Protein 5ZRT (pdb70)

Secondary structure (DSSP, 8-state):
-EEEEEEEEEEEESEEEEEE-STT--EEEEEEETTT-PBPSS-EEE-GGG-EEPSTT--EESEEEE-TTT--EEEEEEEGGG---B-GGGTTS-EEEEEEEEEBEEEEEEE--S-EEEEETTT--EEEEE--TTS-EEEEETTTTEEEEEEEEEEEEEE-/-EEEEEEEEEEEESEEEEEE-STT--EEEEEEETTT--B-SS-EEE-GGG-EEPGGGS-EESEEEE-TTT--EEEEEE-GGG---B-GGGTTS-EEEEEEEEEBEEEEEEE--S-EEEEETTT--EEEEE--TTS-EEEEETTTTEEEEEEEEEEEEEE-

Solvent-accessible surface area: 15592 Å² total; per-residue (Å²): 134,41,85,5,4,0,30,1,52,0,34,18,65,57,1,25,38,2,73,15,56,50,109,92,12,95,3,30,0,13,4,27,4,55,78,59,19,68,18,25,115,154,69,38,77,1,46,34,103,54,72,65,84,20,168,74,87,116,44,39,1,6,38,63,60,127,11,198,123,33,70,131,114,10,6,1,40,5,31,66,107,23,50,101,41,0,29,35,136,22,58,96,83,45,52,33,3,0,41,0,29,15,71,28,5,38,1,15,3,4,32,3,29,50,24,1,6,2,49,2,61,161,22,46,37,89,17,78,128,1,64,0,80,137,75,69,36,88,73,99,1,141,157,44,124,86,60,0,0,0,50,132,10,44,14,15,24,44,44,102,114,38,83,4,4,0,30,1,51,1,21,14,85,58,1,26,38,2,68,19,60,49,111,88,13,87,3,36,0,18,3,27,5,55,91,47,13,49,21,22,104,146,87,38,86,1,43,38,99,46,69,78,84,10,130,79,70,137,24,32,0,11,39,57,59,144,12,163,120,43,55,98,96,2,4,0,32,7,41,69,106,19,48,98,42,0,31,36,139,21,54,100,84,42,54,33,4,0,37,0,35,14,58,18,7,38,1,14,4,4,35,3,42,45,19,2,6,1,48,2,68,148,21,45,19,80,16,77,133,0,56,0,101,146,82,71,34,89,64,130,2,116,146,39,132,79,59,0,0,0,56,131,7,42,12,14,26,44,45,101

Foldseek 3Di:
DFKKFKWKAWAKDQWFQKFFDDQAGWWWFFKAQQPPRDTDPDTDTFGNVCWDQDPDPPGIFRDWDQDPPPRDTWGKHWPVVQAGGQGPVCHGHIDGRTMMDTGRIGGDATAQAWRIWIARNPQRHIDHRFTCRVQKGWDADPSVRGIIMIHNMDIGMDTD/DFKKFKWKAWAKDQWFQKFFDDQAGWWFFWWAFQPPRDIDPGTDTFGNVQWAADVPSPDIFRDWDQDPPPRDIWGKHWDVVAAGTQGPVCHRHIGGRTMMGTGRIGTDATQQAWGIWIARNPQRHIDHRFTCNVQKGWDADPSVRGIIMIHNMDIGMDTD

Structure (mmCIF, N/CA/C/O backbone):
data_5ZRT
#
_entry.id   5ZRT
#
_cell.length_a   59.320
_cell.length_b   65.350
_cell.length_c   95.050
_cell.angle_alpha   90.000
_cell.angle_beta   90.000
_cell.angle_gamma   90.000
#
_symmetry.space_group_name_H-M   'P 21 21 21'
#
loop_
_entity.id
_entity.type
_entity.pdbx_description
1 polymer 'UPF0587 protein C1orf123'
2 non-polymer GLYCEROL
3 non-polymer 'CHLORIDE ION'
4 non-polymer 'ZINC ION'
5 non-polymer BETA-MERCAPTOETHANOL
6 water water
#
loop_
_atom_site.group_PDB
_atom_site.id
_atom_site.type_symbol
_atom_site.label_atom_id
_atom_site.label_alt_id
_atom_site.label_comp_id
_atom_site.label_asym_id
_atom_site.label_entity_id
_atom_site.label_seq_id
_atom_site.pdbx_PDB_ins_code
_atom_site.Cartn_x
_atom_site.Cartn_y
_atom_site.Cartn_z
_atom_site.occupancy
_atom_site.B_iso_or_equiv
_atom_site.auth_seq_id
_atom_site.auth_comp_id
_atom_site.auth_asym_id
_atom_site.auth_atom_id
_atom_site.pdbx_PDB_model_num
ATOM 1 N N . MET A 1 21 ? -11.179 -2.740 31.744 1.00 62.00 1 MET A N 1
ATOM 2 C CA . MET A 1 21 ? -11.531 -3.899 30.879 1.00 66.41 1 MET A CA 1
ATOM 3 C C . MET A 1 21 ? -12.589 -3.455 29.850 1.00 67.81 1 MET A C 1
ATOM 4 O O . MET A 1 21 ? -13.459 -2.672 30.189 1.00 69.00 1 MET A O 1
ATOM 9 N N . GLY A 1 22 ? -12.481 -3.904 28.594 1.00 48.73 2 GLY A N 1
ATOM 10 C CA . GLY A 1 22 ? -13.509 -3.694 27.560 1.00 42.32 2 GLY A CA 1
ATOM 11 C C . GLY A 1 22 ? -13.489 -4.914 26.659 1.00 42.95 2 GLY A C 1
ATOM 12 O O . GLY A 1 22 ? -12.492 -5.587 26.619 1.00 42.07 2 GLY A O 1
ATOM 13 N N . LYS A 1 23 ? -14.584 -5.240 26.002 1.00 40.23 3 LYS A N 1
ATOM 14 C CA . LYS A 1 23 ? -14.608 -6.299 25.015 1.00 40.18 3 LYS A CA 1
ATOM 15 C C . LYS A 1 23 ? -14.641 -5.680 23.636 1.00 36.60 3 LYS A C 1
ATOM 16 O O . LYS A 1 23 ? -15.278 -4.657 23.414 1.00 33.32 3 LYS A O 1
ATOM 22 N N . ILE A 1 24 ? -14.033 -6.374 22.674 1.00 35.39 4 ILE A N 1
ATOM 23 C CA . ILE A 1 24 ? -13.985 -5.869 21.316 1.00 31.21 4 ILE A CA 1
ATOM 24 C C . ILE A 1 24 ? -14.254 -7.036 20.383 1.00 30.46 4 ILE A C 1
ATOM 25 O O . ILE A 1 24 ? -13.710 -8.092 20.579 1.00 30.56 4 ILE A O 1
ATOM 30 N N . ALA A 1 25 ? -15.121 -6.840 19.398 1.00 26.28 5 ALA A N 1
ATOM 31 C CA . ALA A 1 25 ? -15.443 -7.895 18.462 1.00 27.32 5 ALA A CA 1
ATOM 32 C C . ALA A 1 25 ? -14.646 -7.659 17.171 1.00 30.40 5 ALA A C 1
ATOM 33 O O . ALA A 1 25 ? -14.563 -6.522 16.680 1.00 33.17 5 ALA A O 1
ATOM 35 N N . LEU A 1 26 ? -14.090 -8.735 16.616 1.00 27.48 6 LEU A N 1
ATOM 36 C CA . LEU A 1 26 ? -13.444 -8.615 15.334 1.00 23.88 6 LEU A CA 1
ATOM 37 C C . LEU A 1 26 ? -14.405 -9.238 14.291 1.00 26.57 6 LEU A C 1
ATOM 38 O O . LEU A 1 26 ? -14.720 -10.448 14.394 1.00 28.15 6 LEU A O 1
ATOM 43 N N . GLN A 1 27 ? -14.862 -8.418 13.326 1.00 29.01 7 GLN A N 1
ATOM 44 C CA . GLN A 1 27 ? -15.828 -8.924 12.287 1.00 28.53 7 GLN A CA 1
ATOM 45 C C . GLN A 1 27 ? -15.084 -9.157 10.971 1.00 32.06 7 GLN A C 1
ATOM 46 O O . GLN A 1 27 ? -14.258 -8.356 10.551 1.00 30.03 7 GLN A O 1
ATOM 52 N N . LEU A 1 28 ? -15.331 -10.286 10.344 1.00 31.21 8 LEU A N 1
ATOM 53 C CA . LEU A 1 28 ? -14.697 -10.571 9.050 1.00 30.78 8 LEU A CA 1
ATOM 54 C C . LEU A 1 28 ? -15.747 -10.310 7.954 1.00 31.30 8 LEU A C 1
ATOM 55 O O . LEU A 1 28 ? -16.949 -10.425 8.199 1.00 33.87 8 LEU A O 1
ATOM 60 N N . LYS A 1 29 ? -15.283 -10.027 6.740 1.00 30.75 9 LYS A N 1
ATOM 61 C CA . LYS A 1 29 ? -16.156 -10.027 5.565 1.00 33.40 9 LYS A CA 1
ATOM 62 C C . LYS A 1 29 ? -15.356 -10.606 4.423 1.00 32.30 9 LYS A C 1
ATOM 63 O O . LYS A 1 29 ? -14.153 -10.282 4.283 1.00 33.01 9 LYS A O 1
ATOM 69 N N . ALA A 1 30 ? -15.982 -11.487 3.612 1.00 33.62 10 ALA A N 1
ATOM 70 C CA . ALA A 1 30 ? -15.271 -11.994 2.473 1.00 33.14 10 ALA A CA 1
ATOM 71 C C . ALA A 1 30 ? -16.326 -12.422 1.432 1.00 36.67 10 ALA A C 1
ATOM 72 O O . ALA A 1 30 ? -17.510 -12.630 1.772 1.00 36.36 10 ALA A O 1
ATOM 74 N N . THR A 1 31 ? -15.854 -12.550 0.181 1.00 35.86 11 THR A N 1
ATOM 75 C CA . THR A 1 31 ? -16.662 -13.159 -0.847 1.00 41.05 11 THR A CA 1
ATOM 76 C C . THR A 1 31 ? -16.255 -14.611 -0.973 1.00 40.35 11 THR A C 1
ATOM 77 O O . THR A 1 31 ? -15.087 -14.930 -1.185 1.00 41.20 11 THR A O 1
ATOM 81 N N . LEU A 1 32 ? -17.222 -15.499 -0.833 1.00 41.58 12 LEU A N 1
ATOM 82 C CA . LEU A 1 32 ? -16.996 -16.912 -0.805 1.00 40.56 12 LEU A CA 1
ATOM 83 C C . LEU A 1 32 ? -17.489 -17.517 -2.096 1.00 42.39 12 LEU A C 1
ATOM 84 O O . LEU A 1 32 ? -18.521 -17.095 -2.646 1.00 41.29 12 LEU A O 1
ATOM 89 N N . GLU A 1 33 ? -16.769 -18.519 -2.563 1.00 38.88 13 GLU A N 1
ATOM 90 C CA . GLU A 1 33 ? -17.194 -19.211 -3.792 1.00 43.80 13 GLU A CA 1
ATOM 91 C C . GLU A 1 33 ? -17.165 -20.702 -3.483 1.00 41.45 13 GLU A C 1
ATOM 92 O O . GLU A 1 33 ? -16.075 -21.282 -3.270 1.00 39.29 13 GLU A O 1
ATOM 98 N N . ASN A 1 34 ? -18.350 -21.311 -3.370 1.00 42.64 14 ASN A N 1
ATOM 99 C CA . ASN A 1 34 ? -18.499 -22.793 -3.255 1.00 42.66 14 ASN A CA 1
ATOM 100 C C . ASN A 1 34 ? -17.866 -23.311 -1.947 1.00 43.09 14 ASN A C 1
ATOM 101 O O . ASN A 1 34 ? -17.498 -24.503 -1.821 1.00 41.53 14 ASN A O 1
ATOM 106 N N . ILE A 1 35 ? -17.837 -22.419 -0.949 1.00 39.29 15 ILE A N 1
ATOM 107 C CA . ILE A 1 35 ? -17.150 -22.689 0.310 1.00 42.37 15 ILE A CA 1
ATOM 108 C C . ILE A 1 35 ? -18.083 -22.339 1.472 1.00 41.45 15 ILE A C 1
ATOM 109 O O . ILE A 1 35 ? -18.881 -21.387 1.355 1.00 40.15 15 ILE A O 1
ATOM 114 N N . THR A 1 36 ? -17.960 -23.063 2.601 1.00 42.29 16 THR A N 1
ATOM 115 C CA . THR A 1 36 ? -18.676 -22.717 3.829 1.00 41.41 16 THR A CA 1
ATOM 116 C C . THR A 1 36 ? -17.857 -23.092 5.076 1.00 36.57 16 THR A C 1
ATOM 117 O O . THR A 1 36 ? -16.776 -23.653 4.946 1.00 35.98 16 THR A O 1
ATOM 121 N N . ASN A 1 37 ? -18.378 -22.800 6.261 1.00 36.94 17 ASN A N 1
ATOM 122 C CA . ASN A 1 37 ? -17.700 -23.165 7.519 1.00 37.89 17 ASN A CA 1
ATOM 123 C C . ASN A 1 37 ? -16.227 -22.732 7.561 1.00 36.55 17 ASN A C 1
ATOM 124 O O . ASN A 1 37 ? -15.345 -23.495 8.012 1.00 35.53 17 ASN A O 1
ATOM 129 N N . LEU A 1 38 ? -15.937 -21.517 7.106 1.00 34.39 18 LEU A N 1
ATOM 130 C CA . LEU A 1 38 ? -14.605 -20.965 7.161 1.00 32.13 18 LEU A CA 1
ATOM 131 C C . LEU A 1 38 ? -14.288 -20.551 8.642 1.00 32.27 18 LEU A C 1
ATOM 132 O O . LEU A 1 38 ? -14.990 -19.737 9.237 1.00 31.93 18 LEU A O 1
ATOM 137 N N . ARG A 1 39 ? -13.228 -21.108 9.204 1.00 33.13 19 ARG A N 1
ATOM 138 C CA . ARG A 1 39 ? -12.943 -20.910 10.690 1.00 32.33 19 ARG A CA 1
ATOM 139 C C . ARG A 1 39 ? -11.478 -21.065 11.022 1.00 28.75 19 ARG A C 1
ATOM 140 O O . ARG A 1 39 ? -10.706 -21.725 10.312 1.00 30.69 19 ARG A O 1
ATOM 148 N N . PRO A 1 40 ? -11.020 -20.364 12.075 1.00 28.29 20 PRO A N 1
ATOM 149 C CA . PRO A 1 40 ? -9.668 -20.531 12.611 1.00 28.70 20 PRO A CA 1
ATOM 150 C C . PRO A 1 40 ? -9.648 -21.905 13.289 1.00 36.24 20 PRO A C 1
ATOM 151 O O . PRO A 1 40 ? -10.642 -22.318 13.823 1.00 36.44 20 PRO A O 1
ATOM 155 N N . VAL A 1 41 ? -8.597 -22.679 13.164 1.00 34.89 21 VAL A N 1
ATOM 156 C CA . VAL A 1 41 ? -8.671 -23.972 13.806 1.00 36.72 21 VAL A CA 1
ATOM 157 C C . VAL A 1 41 ? -7.517 -24.128 14.772 1.00 31.36 21 VAL A C 1
ATOM 158 O O . VAL A 1 41 ? -6.385 -23.736 14.458 1.00 30.53 21 VAL A O 1
ATOM 162 N N . GLY A 1 42 ? -7.851 -24.659 15.941 1.00 27.86 22 GLY A N 1
ATOM 163 C CA . GLY A 1 42 ? -6.823 -25.109 16.855 1.00 30.00 22 GLY A CA 1
ATOM 164 C C . GLY A 1 42 ? -6.436 -24.081 17.903 1.00 28.70 22 GLY A C 1
ATOM 165 O O . GLY A 1 42 ? -6.501 -22.808 17.667 1.00 29.16 22 GLY A O 1
ATOM 166 N N . GLU A 1 43 ? -5.922 -24.582 19.040 1.00 28.69 23 GLU A N 1
ATOM 167 C CA . GLU A 1 43 ? -5.458 -23.651 20.112 1.00 27.96 23 GLU A CA 1
ATOM 168 C C . GLU A 1 43 ? -4.186 -22.903 19.748 1.00 28.54 23 GLU A C 1
ATOM 169 O O . GLU A 1 43 ? -3.821 -21.944 20.406 1.00 29.06 23 GLU A O 1
ATOM 175 N N . ASP A 1 44 ? -3.471 -23.409 18.723 1.00 26.63 24 ASP A N 1
ATOM 176 C CA . ASP A 1 44 ? -2.249 -22.764 18.274 1.00 28.69 24 ASP A CA 1
ATOM 177 C C . ASP A 1 44 ? -2.575 -21.723 17.176 1.00 25.97 24 ASP A C 1
ATOM 178 O O . ASP A 1 44 ? -1.648 -21.075 16.683 1.00 27.01 24 ASP A O 1
ATOM 183 N N . PHE A 1 45 ? -3.849 -21.556 16.875 1.00 26.84 25 PHE A N 1
ATOM 184 C CA . PHE A 1 45 ? -4.191 -20.522 15.802 1.00 23.60 25 PHE A CA 1
ATOM 185 C C . PHE A 1 45 ? -3.619 -19.142 16.197 1.00 24.47 25 PHE A C 1
ATOM 186 O O . PHE A 1 45 ? -3.808 -18.663 17.337 1.00 24.43 25 PHE A O 1
ATOM 194 N N . ARG A 1 46 ? -2.976 -18.486 15.246 1.00 23.39 26 ARG A N 1
ATOM 195 C CA . ARG A 1 46 ? -2.418 -17.087 15.529 1.00 22.42 26 ARG A CA 1
ATOM 196 C C . ARG A 1 46 ? -3.266 -15.938 14.993 1.00 24.92 26 ARG A C 1
ATOM 197 O O . ARG A 1 46 ? -3.527 -15.824 13.803 1.00 24.24 26 ARG A O 1
ATOM 205 N N . TRP A 1 47 ? -3.738 -15.121 15.933 1.00 23.22 27 TRP A N 1
ATOM 206 C CA . TRP A 1 47 ? -4.473 -13.833 15.612 1.00 23.74 27 TRP A CA 1
ATOM 207 C C . TRP A 1 47 ? -3.374 -12.768 15.488 1.00 23.21 27 TRP A C 1
ATOM 208 O O . TRP A 1 47 ? -2.772 -12.282 16.521 1.00 23.08 27 TRP A O 1
ATOM 219 N N . TYR A 1 48 ? -3.033 -12.389 14.247 1.00 22.31 28 TYR A N 1
ATOM 220 C CA . TYR A 1 48 ? -1.968 -11.366 14.110 1.00 22.82 28 TYR A CA 1
ATOM 221 C C . TYR A 1 48 ? -2.630 -9.985 14.184 1.00 23.92 28 TYR A C 1
ATOM 222 O O . TYR A 1 48 ? -3.572 -9.683 13.389 1.00 23.83 28 TYR A O 1
ATOM 231 N N . LEU A 1 49 ? -2.139 -9.118 15.094 1.00 22.16 29 LEU A N 1
ATOM 232 C CA . LEU A 1 49 ? -2.846 -7.882 15.368 1.00 22.41 29 LEU A CA 1
ATOM 233 C C . LEU A 1 49 ? -1.822 -6.798 15.481 1.00 22.79 29 LEU A C 1
ATOM 234 O O . LEU A 1 49 ? -0.702 -7.057 15.927 1.00 22.95 29 LEU A O 1
ATOM 239 N N . LYS A 1 50 ? -2.273 -5.565 15.216 1.00 22.63 30 LYS A N 1
ATOM 240 C CA . LYS A 1 50 ? -1.490 -4.392 15.665 1.00 23.61 30 LYS A CA 1
ATOM 241 C C . LYS A 1 50 ? -2.230 -3.901 16.938 1.00 26.90 30 LYS A C 1
ATOM 242 O O . LYS A 1 50 ? -3.420 -3.632 16.868 1.00 27.78 30 LYS A O 1
ATOM 248 N N . MET A 1 51 ? -1.546 -3.748 18.070 1.00 25.19 31 MET A N 1
ATOM 249 C CA . MET A 1 51 ? -2.213 -3.422 19.310 1.00 27.67 31 MET A CA 1
ATOM 250 C C . MET A 1 51 ? -1.811 -2.062 19.852 1.00 25.06 31 MET A C 1
ATOM 251 O O . MET A 1 51 ? -0.683 -1.625 19.621 1.00 28.64 31 MET A O 1
ATOM 256 N N . LYS A 1 52 ? -2.757 -1.410 20.523 1.00 25.89 32 LYS A N 1
ATOM 257 C CA . LYS A 1 52 ? -2.598 -0.048 20.978 1.00 27.93 32 LYS A CA 1
ATOM 258 C C . LYS A 1 52 ? -2.529 -0.124 22.508 1.00 33.36 32 LYS A C 1
ATOM 259 O O . LYS A 1 52 ? -3.465 -0.711 23.088 1.00 27.86 32 LYS A O 1
ATOM 265 N N . CYS A 1 53 ? -1.497 0.500 23.120 1.00 29.68 33 CYS A N 1
ATOM 266 C CA . CYS A 1 53 ? -1.460 0.666 24.586 1.00 26.97 33 CYS A CA 1
ATOM 267 C C . CYS A 1 53 ? -2.680 1.585 24.966 1.00 29.49 33 CYS A C 1
ATOM 268 O O . CYS A 1 53 ? -2.794 2.715 24.449 1.00 28.30 33 CYS A O 1
ATOM 271 N N . GLY A 1 54 ? -3.542 1.148 25.903 1.00 27.60 34 GLY A N 1
ATOM 272 C CA . GLY A 1 54 ? -4.725 1.989 26.311 1.00 27.10 34 GLY A CA 1
ATOM 273 C C . GLY A 1 54 ? -4.367 3.220 27.159 1.00 33.79 34 GLY A C 1
ATOM 274 O O . GLY A 1 54 ? -5.100 4.211 27.142 1.00 37.18 34 GLY A O 1
ATOM 275 N N . ASN A 1 55 ? -3.182 3.233 27.733 1.00 29.53 35 ASN A N 1
ATOM 276 C CA . ASN A 1 55 ? -2.682 4.407 28.550 1.00 30.91 35 ASN A CA 1
ATOM 277 C C . ASN A 1 55 ? -2.002 5.470 27.684 1.00 31.98 35 ASN A C 1
ATOM 278 O O . ASN A 1 55 ? -2.423 6.681 27.700 1.00 32.86 35 ASN A O 1
A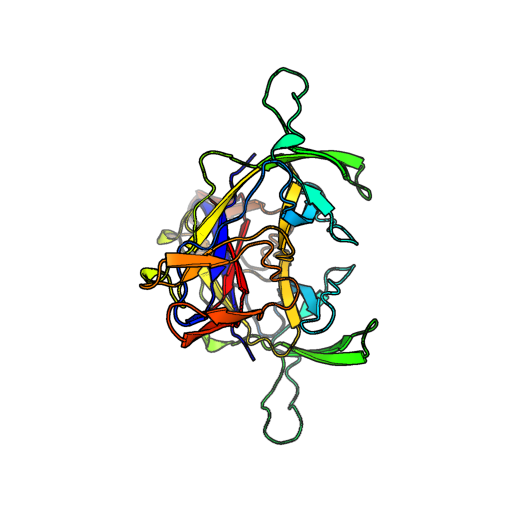TOM 283 N N . CYS A 1 56 ? -0.989 5.061 26.859 1.00 25.86 36 CYS A N 1
ATOM 284 C CA . CYS A 1 56 ? -0.238 6.108 26.058 1.00 26.65 36 CYS A CA 1
ATOM 285 C C . CYS A 1 56 ? -0.570 6.138 24.580 1.00 26.20 36 CYS A C 1
ATOM 286 O O . CYS A 1 56 ? -0.072 7.036 23.827 1.00 29.10 36 CYS A O 1
ATOM 289 N N . GLY A 1 57 ? -1.372 5.187 24.078 1.00 23.79 37 GLY A N 1
ATOM 290 C CA . GLY A 1 57 ? -1.842 5.291 22.660 1.00 22.81 37 GLY A CA 1
ATOM 291 C C . GLY A 1 57 ? -0.804 4.644 21.705 1.00 25.92 37 GLY A C 1
ATOM 292 O O . GLY A 1 57 ? -1.020 4.591 20.509 1.00 26.41 37 GLY A O 1
ATOM 293 N N . GLU A 1 58 ? 0.350 4.209 22.194 1.00 23.65 38 GLU A N 1
ATOM 294 C CA . GLU A 1 58 ? 1.416 3.619 21.320 1.00 25.65 38 GLU A CA 1
ATOM 295 C C . GLU A 1 58 ? 0.799 2.375 20.565 1.00 27.46 38 GLU A C 1
ATOM 296 O O . GLU A 1 58 ? 0.251 1.489 21.171 1.00 27.25 38 GLU A O 1
ATOM 302 N N . ILE A 1 59 ? 0.941 2.391 19.266 1.00 24.66 39 ILE A N 1
ATOM 303 C CA . ILE A 1 59 ? 0.522 1.214 18.428 1.00 26.24 39 ILE A CA 1
ATOM 304 C C . ILE A 1 59 ? 1.781 0.464 18.041 1.00 29.41 39 ILE A C 1
ATOM 305 O O . ILE A 1 59 ? 2.733 1.021 17.524 1.00 30.59 39 ILE A O 1
ATOM 310 N N . SER A 1 60 ? 1.726 -0.834 18.181 1.00 29.95 40 SER A N 1
ATOM 311 C CA A SER A 1 60 ? 2.894 -1.670 17.788 0.50 32.65 40 SER A CA 1
ATOM 312 C CA B SER A 1 60 ? 2.915 -1.625 17.820 0.50 33.05 40 SER A CA 1
ATOM 313 C C . SER A 1 60 ? 3.360 -1.406 16.357 1.00 29.30 40 SER A C 1
ATOM 314 O O . SER A 1 60 ? 2.578 -1.300 15.406 1.00 26.82 40 SER A O 1
ATOM 319 N N . ASP A 1 61 ? 4.654 -1.281 16.267 1.00 31.78 41 ASP A N 1
ATOM 320 C CA . ASP A 1 61 ? 5.334 -1.082 15.043 1.00 34.45 41 ASP A CA 1
ATOM 321 C C . ASP A 1 61 ? 5.323 -2.334 14.153 1.00 34.65 41 ASP A C 1
ATOM 322 O O . ASP A 1 61 ? 5.293 -2.236 12.903 1.00 37.65 41 ASP A O 1
ATOM 327 N N . LYS A 1 62 ? 5.362 -3.496 14.765 1.00 30.16 42 LYS A N 1
ATOM 328 C CA . LYS A 1 62 ? 5.312 -4.775 13.999 1.00 29.43 42 LYS A CA 1
ATOM 329 C C . LYS A 1 62 ? 4.032 -5.554 14.349 1.00 27.66 42 LYS A C 1
ATOM 330 O O . LYS A 1 62 ? 3.440 -5.287 15.385 1.00 25.25 42 LYS A O 1
ATOM 336 N N . TRP A 1 63 ? 3.610 -6.483 13.484 1.00 25.24 43 TRP A N 1
ATOM 337 C CA . TRP A 1 63 ? 2.477 -7.298 13.750 1.00 25.44 43 TRP A CA 1
ATOM 338 C C . TRP A 1 63 ? 2.827 -8.212 14.945 1.00 28.91 43 TRP A C 1
ATOM 339 O O . TRP A 1 63 ? 3.980 -8.641 15.040 1.00 28.95 43 TRP A O 1
ATOM 350 N N . GLN A 1 64 ? 1.925 -8.400 15.889 1.00 23.24 44 GLN A N 1
ATOM 351 C CA . GLN A 1 64 ? 2.218 -9.315 17.012 1.00 27.24 44 GLN A CA 1
ATOM 352 C C . GLN A 1 64 ? 1.131 -10.377 16.901 1.00 28.13 44 GLN A C 1
ATOM 353 O O . GLN A 1 64 ? 0.072 -10.083 16.397 1.00 33.23 44 GLN A O 1
ATOM 359 N N . TYR A 1 65 ? 1.315 -11.596 17.368 1.00 24.76 45 TYR A N 1
ATOM 360 C CA . TYR A 1 65 ? 0.158 -12.484 17.319 1.00 24.17 45 TYR A CA 1
ATOM 361 C C . TYR A 1 65 ? -0.185 -12.916 18.753 1.00 24.56 45 TYR A C 1
ATOM 362 O O . TYR A 1 65 ? 0.731 -12.931 19.624 1.00 24.02 45 TYR A O 1
ATOM 371 N N . ILE A 1 66 ? -1.396 -13.422 18.971 1.00 24.20 46 ILE A N 1
ATOM 372 C CA . ILE A 1 66 ? -1.767 -13.983 20.285 1.00 24.50 46 ILE A CA 1
ATOM 373 C C . ILE A 1 66 ? -2.500 -15.299 20.018 1.00 24.84 46 ILE A C 1
ATOM 374 O O . ILE A 1 66 ? -3.110 -15.469 18.922 1.00 21.34 46 ILE A O 1
ATOM 379 N N . ARG A 1 67 ? -2.399 -16.278 20.943 1.00 22.47 47 ARG A N 1
ATOM 380 C CA . ARG A 1 67 ? -2.973 -17.600 20.670 1.00 21.70 47 ARG A CA 1
ATOM 381 C C . ARG A 1 67 ? -3.534 -18.074 22.026 1.00 23.82 47 ARG A C 1
ATOM 382 O O . ARG A 1 67 ? -3.032 -17.725 23.097 1.00 21.21 47 ARG A O 1
ATOM 390 N N . LEU A 1 68 ? -4.534 -18.885 21.947 1.00 22.31 48 LEU A N 1
ATOM 391 C CA . LEU A 1 68 ? -5.219 -19.422 23.143 1.00 24.83 48 LEU A CA 1
ATOM 392 C C . LEU A 1 68 ? -4.211 -20.238 23.975 1.00 28.07 48 LEU A C 1
ATOM 393 O O . LEU A 1 68 ? -4.281 -20.209 25.188 1.00 27.89 48 LEU A O 1
ATOM 398 N N . MET A 1 69 ? -3.355 -21.016 23.294 1.00 24.33 49 MET A N 1
ATOM 399 C CA . MET A 1 69 ? -2.372 -21.934 23.961 1.00 26.31 49 MET A CA 1
ATOM 400 C C . MET A 1 69 ? -1.411 -21.167 24.904 1.00 26.13 49 MET A C 1
ATOM 401 O O . MET A 1 69 ? -0.787 -21.794 25.801 1.00 27.41 49 MET A O 1
ATOM 406 N N . ASP A 1 70 ? -1.285 -19.835 24.753 1.00 24.33 50 ASP A N 1
ATOM 407 C CA . ASP A 1 70 ? -0.393 -19.065 25.626 1.00 25.89 50 ASP A CA 1
ATOM 408 C C . ASP A 1 70 ? -1.066 -18.568 26.912 1.00 27.37 50 ASP A C 1
ATOM 409 O O . ASP A 1 70 ? -0.453 -17.794 27.676 1.00 27.78 50 ASP A O 1
ATOM 414 N N . SER A 1 71 ? -2.241 -19.096 27.221 1.00 26.98 51 SER A N 1
ATOM 415 C CA . SER A 1 71 ? -3.025 -18.566 28.364 1.00 24.83 51 SER A CA 1
ATOM 416 C C . SER A 1 71 ? -2.122 -18.511 29.609 1.00 27.57 51 SER A C 1
ATOM 417 O O . SER A 1 71 ? -1.496 -19.527 29.937 1.00 27.69 51 SER A O 1
ATOM 420 N N . VAL A 1 72 ? -2.205 -17.404 30.394 1.00 25.86 52 VAL A N 1
ATOM 421 C CA . VAL A 1 72 ? -1.406 -17.292 31.650 1.00 27.16 52 VAL A CA 1
ATOM 422 C C . VAL A 1 72 ? -2.368 -16.775 32.737 1.00 29.45 52 VAL A C 1
ATOM 423 O O . VAL A 1 72 ? -3.307 -15.978 32.434 1.00 29.32 52 VAL A O 1
ATOM 427 N N . ALA A 1 73 ? -2.179 -17.285 33.936 1.00 29.54 53 ALA A N 1
ATOM 428 C CA . ALA A 1 73 ? -3.032 -16.945 35.110 1.00 31.87 53 ALA A CA 1
ATOM 429 C C . ALA A 1 73 ? -2.542 -15.550 35.579 1.00 34.81 53 ALA A C 1
ATOM 430 O O . ALA A 1 73 ? -1.344 -15.409 35.820 1.00 37.70 53 ALA A O 1
ATOM 432 N N . LEU A 1 74 ? -3.414 -14.528 35.626 1.00 33.37 54 LEU A N 1
ATOM 433 C CA . LEU A 1 74 ? -3.085 -13.180 36.131 1.00 37.76 54 LEU A CA 1
ATOM 434 C C . LEU A 1 74 ? -3.104 -13.262 37.665 1.00 40.84 54 LEU A C 1
ATOM 435 O O . LEU A 1 74 ? -3.854 -14.075 38.260 1.00 42.13 54 LEU A O 1
ATOM 440 N N . LYS A 1 75 ? -2.253 -12.487 38.292 1.00 43.98 55 LYS A N 1
ATOM 441 C CA . LYS A 1 75 ? -2.233 -12.454 39.777 1.00 55.58 55 LYS A CA 1
ATOM 442 C C . LYS A 1 75 ? -3.499 -11.870 40.361 1.00 60.63 55 LYS A C 1
ATOM 443 O O . LYS A 1 75 ? -4.201 -11.109 39.688 1.00 60.02 55 LYS A O 1
ATOM 449 N N . GLY A 1 76 ? -3.736 -12.206 41.637 1.00 68.03 56 GLY A N 1
ATOM 450 C CA . GLY A 1 76 ? -4.779 -11.630 42.488 1.00 74.82 56 GLY A CA 1
ATOM 451 C C . GLY A 1 76 ? -6.195 -11.638 41.946 1.00 76.14 56 GLY A C 1
ATOM 452 O O . GLY A 1 76 ? -6.795 -10.576 41.760 1.00 78.67 56 GLY A O 1
ATOM 453 N N . GLY A 1 77 ? -6.728 -12.830 41.693 1.00 70.46 57 GLY A N 1
ATOM 454 C CA . GLY A 1 77 ? -8.100 -12.984 41.171 1.00 72.58 57 GLY A CA 1
ATOM 455 C C . GLY A 1 77 ? -8.499 -12.263 39.879 1.00 70.55 57 GLY A C 1
ATOM 456 O O . GLY A 1 77 ? -9.682 -12.235 39.512 1.00 71.12 57 GLY A O 1
ATOM 457 N N . ARG A 1 78 ? -7.535 -11.690 39.171 1.00 61.73 58 ARG A N 1
ATOM 458 C CA . ARG A 1 78 ? -7.860 -10.975 37.934 1.00 59.59 58 ARG A CA 1
ATOM 459 C C . ARG A 1 78 ? -8.251 -11.874 36.705 1.00 57.01 58 ARG A C 1
ATOM 460 O O . ARG A 1 78 ? -8.725 -11.376 35.662 1.00 47.92 58 ARG A O 1
ATOM 468 N N . GLY A 1 79 ? -8.101 -13.200 36.807 1.00 49.48 59 GLY A N 1
ATOM 469 C CA . GLY A 1 79 ? -8.463 -14.003 35.645 1.00 44.23 59 GLY A CA 1
ATOM 470 C C . GLY A 1 79 ? -7.235 -14.426 34.834 1.00 37.72 59 GLY A C 1
ATOM 471 O O . GLY A 1 79 ? -6.203 -14.833 35.417 1.00 37.11 59 GLY A O 1
ATOM 472 N N . SER A 1 80 ? -7.371 -14.423 33.505 1.00 35.75 60 SER A N 1
ATOM 473 C CA . SER A 1 80 ? -6.251 -14.905 32.648 1.00 29.69 60 SER A CA 1
ATOM 474 C C . SER A 1 80 ? -6.096 -14.041 31.431 1.00 31.05 60 SER A C 1
ATOM 475 O O . SER A 1 80 ? -6.877 -13.105 31.244 1.00 32.54 60 SER A O 1
ATOM 478 N N . ALA A 1 81 ? -5.008 -14.236 30.681 1.00 27.92 61 ALA A N 1
ATOM 479 C CA . ALA A 1 81 ? -4.755 -13.397 29.507 1.00 27.48 61 ALA A CA 1
ATOM 480 C C . ALA A 1 81 ? -4.140 -14.316 28.451 1.00 28.18 61 ALA A C 1
ATOM 481 O O . ALA A 1 81 ? -3.446 -15.329 28.801 1.00 26.91 61 ALA A O 1
ATOM 483 N N . SER A 1 82 ? -4.310 -13.950 27.188 1.00 25.46 62 SER A N 1
ATOM 484 C CA . SER A 1 82 ? -3.596 -14.649 26.128 1.00 26.92 62 SER A CA 1
ATOM 485 C C . SER A 1 82 ? -2.207 -14.045 25.937 1.00 26.91 62 SER A C 1
ATOM 486 O O . SER A 1 82 ? -1.260 -14.727 25.425 1.00 27.42 62 SER A O 1
ATOM 489 N N . MET A 1 83 ? -2.047 -12.759 26.318 1.00 26.77 63 MET A N 1
ATOM 490 C CA . MET A 1 83 ? -0.774 -12.060 26.159 1.00 27.12 63 MET A CA 1
ATOM 491 C C . MET A 1 83 ? -0.713 -10.987 27.207 1.00 27.26 63 MET A C 1
ATOM 492 O O . MET A 1 83 ? -1.678 -10.311 27.438 1.00 25.51 63 MET A O 1
ATOM 497 N N . VAL A 1 84 ? 0.417 -10.867 27.873 1.00 26.33 64 VAL A N 1
ATOM 498 C CA . VAL A 1 84 ? 0.654 -9.736 28.824 1.00 30.41 64 VAL A CA 1
ATOM 499 C C . VAL A 1 84 ? 1.875 -9.080 28.227 1.00 37.33 64 VAL A C 1
ATOM 500 O O . VAL A 1 84 ? 2.798 -9.781 27.835 1.00 33.09 64 VAL A O 1
ATOM 504 N N . GLN A 1 85 ? 1.891 -7.737 28.138 1.00 34.41 65 GLN A N 1
ATOM 505 C CA . GLN A 1 85 ? 3.071 -7.023 27.626 1.00 34.64 65 GLN A CA 1
ATOM 506 C C . GLN A 1 85 ? 3.269 -5.715 28.424 1.00 37.78 65 GLN A C 1
ATOM 507 O O . GLN A 1 85 ? 2.322 -4.918 28.577 1.00 34.41 65 GLN A O 1
ATOM 513 N N . LYS A 1 86 ? 4.495 -5.484 28.876 1.00 32.79 66 LYS A N 1
ATOM 514 C CA . LYS A 1 86 ? 4.863 -4.183 29.442 1.00 34.06 66 LYS A CA 1
ATOM 515 C C . LYS A 1 86 ? 5.073 -3.155 28.325 1.00 31.57 66 LYS A C 1
ATOM 516 O O . LYS A 1 86 ? 5.909 -3.354 27.423 1.00 31.85 66 LYS A O 1
ATOM 522 N N . CYS A 1 87 ? 4.298 -2.077 28.351 1.00 33.40 67 CYS A N 1
ATOM 523 C CA . CYS A 1 87 ? 4.455 -1.066 27.217 1.00 29.15 67 CYS A CA 1
ATOM 524 C C . CYS A 1 87 ? 5.876 -0.502 27.264 1.00 31.20 67 CYS A C 1
ATOM 525 O O . CYS A 1 87 ? 6.326 -0.069 28.311 1.00 30.39 67 CYS A 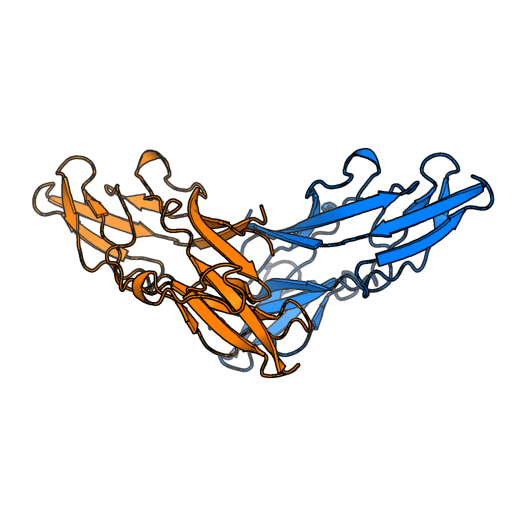O 1
ATOM 528 N N . LYS A 1 88 ? 6.551 -0.453 26.139 1.00 32.20 68 LYS A N 1
ATOM 529 C CA . LYS A 1 88 ? 7.914 0.112 26.160 1.00 37.92 68 LYS A CA 1
ATOM 530 C C . LYS A 1 88 ? 7.985 1.613 26.400 1.00 38.47 68 LYS A C 1
ATOM 531 O O . LYS A 1 88 ? 8.958 2.105 26.893 1.00 38.52 68 LYS A O 1
ATOM 537 N N . LEU A 1 89 ? 6.957 2.347 26.008 1.00 32.49 69 LEU A N 1
ATOM 538 C CA . LEU A 1 89 ? 6.936 3.824 26.160 1.00 34.24 69 LEU A CA 1
ATOM 539 C C . LEU A 1 89 ? 6.399 4.313 27.484 1.00 35.62 69 LEU A C 1
ATOM 540 O O . LEU A 1 89 ? 6.734 5.448 27.936 1.00 33.09 69 LEU A O 1
ATOM 545 N N . CYS A 1 90 ? 5.470 3.579 28.097 1.00 27.86 70 CYS A N 1
ATOM 546 C CA . CYS A 1 90 ? 4.914 4.156 29.368 1.00 29.17 70 CYS A CA 1
ATOM 547 C C . CYS A 1 90 ? 4.958 3.186 30.557 1.00 31.59 70 CYS A C 1
ATOM 548 O O . CYS A 1 90 ? 4.471 3.543 31.613 1.00 32.37 70 CYS A O 1
ATOM 551 N N . ALA A 1 91 ? 5.483 1.998 30.333 1.00 34.21 71 ALA A N 1
ATOM 552 C CA . ALA A 1 91 ? 5.721 0.980 31.417 1.00 38.41 71 ALA A CA 1
ATOM 553 C C . ALA A 1 91 ? 4.454 0.335 31.977 1.00 43.94 71 ALA A C 1
ATOM 554 O O . ALA A 1 91 ? 4.555 -0.447 32.906 1.00 46.06 71 ALA A O 1
ATOM 556 N N . ARG A 1 92 ? 3.264 0.631 31.443 1.00 37.26 72 ARG A N 1
ATOM 557 C CA . ARG A 1 92 ? 2.040 -0.074 31.908 1.00 38.59 72 ARG A CA 1
ATOM 558 C C . ARG A 1 92 ? 2.101 -1.537 31.544 1.00 34.79 72 ARG A C 1
ATOM 559 O O . ARG A 1 92 ? 2.521 -1.915 30.435 1.00 33.07 72 ARG A O 1
ATOM 567 N N . GLU A 1 93 ? 1.617 -2.408 32.462 1.00 33.05 73 GLU A N 1
ATOM 568 C CA . GLU A 1 93 ? 1.538 -3.811 32.136 1.00 33.26 73 GLU A CA 1
ATOM 569 C C . GLU A 1 93 ? 0.123 -4.073 31.627 1.00 34.31 73 GLU A C 1
ATOM 570 O O . GLU A 1 93 ? -0.869 -3.875 32.375 1.00 38.22 73 GLU A O 1
ATOM 576 N N . ASN A 1 94 ? 0.009 -4.377 30.331 1.00 31.74 74 ASN A N 1
ATOM 577 C CA . ASN A 1 94 ? -1.294 -4.459 29.666 1.00 29.34 74 ASN A CA 1
ATOM 578 C C . ASN A 1 94 ? -1.562 -5.927 29.284 1.00 28.25 74 ASN A C 1
ATOM 579 O O . ASN A 1 94 ? -0.573 -6.692 29.122 1.00 29.72 74 ASN A O 1
ATOM 584 N N . SER A 1 95 ? -2.821 -6.304 29.074 1.00 27.58 75 SER A N 1
ATOM 585 C CA . SER A 1 95 ? -3.065 -7.662 28.635 1.00 25.59 75 SER A CA 1
ATOM 586 C C . SER A 1 95 ? -4.280 -7.711 27.734 1.00 27.47 75 SER A C 1
ATOM 587 O O . SER A 1 95 ? -5.069 -6.766 27.656 1.00 27.55 75 SER A O 1
ATOM 590 N N . ILE A 1 96 ? -4.457 -8.872 27.085 1.00 25.11 76 ILE A N 1
ATOM 591 C CA . ILE A 1 96 ? -5.579 -9.062 26.234 1.00 24.76 76 ILE A CA 1
ATOM 592 C C . ILE A 1 96 ? -5.852 -10.561 26.318 1.00 26.13 76 ILE A C 1
ATOM 593 O O . ILE A 1 96 ? -4.904 -11.378 26.409 1.00 28.24 76 ILE A O 1
ATOM 598 N N . GLU A 1 97 ? -7.124 -10.951 26.138 1.00 27.85 77 GLU A N 1
ATOM 599 C CA . GLU A 1 97 ? -7.498 -12.400 26.164 1.00 26.49 77 GLU A CA 1
ATOM 600 C C . GLU A 1 97 ? -8.411 -12.731 25.001 1.00 27.75 77 GLU A C 1
ATOM 601 O O . GLU A 1 97 ? -9.414 -12.067 24.835 1.00 30.84 77 GLU A O 1
ATOM 607 N N . ILE A 1 98 ? -8.064 -13.739 24.186 1.00 26.03 78 ILE A N 1
ATOM 608 C CA . ILE A 1 98 ? -9.067 -14.285 23.263 1.00 26.80 78 ILE A CA 1
ATOM 609 C C . ILE A 1 98 ? -10.203 -14.967 24.080 1.00 31.43 78 ILE A C 1
ATOM 610 O O . ILE A 1 98 ? -9.915 -15.792 24.939 1.00 30.02 78 ILE A O 1
ATOM 615 N N . LEU A 1 99 ? -11.486 -14.688 23.764 1.00 30.19 79 LEU A N 1
ATOM 616 C CA . LEU A 1 99 ? -12.614 -15.417 24.417 1.00 31.58 79 LEU A CA 1
ATOM 617 C C . LEU A 1 99 ? -12.948 -16.645 23.529 1.00 33.18 79 LEU A C 1
ATOM 618 O O . LEU A 1 99 ? -13.559 -16.492 22.472 1.00 31.23 79 LEU A O 1
ATOM 623 N N . SER A 1 100 ? -12.501 -17.835 23.917 1.00 35.24 80 SER A N 1
ATOM 624 C CA . SER A 1 100 ? -12.642 -18.985 23.009 1.00 38.40 80 SER A CA 1
ATOM 625 C C . SER A 1 100 ? -14.110 -19.306 22.703 1.00 39.07 80 SER A C 1
ATOM 626 O O . SER A 1 100 ? -14.414 -19.700 21.569 1.00 37.74 80 SER A O 1
ATOM 629 N N . SER A 1 101 ? -15.007 -19.169 23.686 1.00 37.11 81 SER A N 1
ATOM 630 C CA . SER A 1 101 ? -16.410 -19.533 23.375 1.00 41.60 81 SER A CA 1
ATOM 631 C C . SER A 1 101 ? -17.094 -18.529 22.374 1.00 40.67 81 SER A C 1
ATOM 632 O O . SER A 1 101 ? -18.212 -18.802 21.875 1.00 40.01 81 SER A O 1
ATOM 635 N N . THR A 1 102 ? -16.408 -17.450 22.007 1.00 35.95 82 THR A N 1
ATOM 636 C CA . THR A 1 102 ? -16.958 -16.505 21.049 1.00 35.36 82 THR A CA 1
ATOM 637 C C . THR A 1 102 ? -16.468 -16.747 19.591 1.00 35.16 82 THR A C 1
ATOM 638 O O . THR A 1 102 ? -16.887 -16.011 18.683 1.00 36.13 82 THR A O 1
ATOM 642 N N . ILE A 1 103 ? -15.665 -17.783 19.352 1.00 35.72 83 ILE A N 1
ATOM 643 C CA . ILE A 1 103 ? -15.104 -17.975 18.012 1.00 34.27 83 ILE A CA 1
ATOM 644 C C . ILE A 1 103 ? -16.227 -18.555 17.139 1.00 38.48 83 ILE A C 1
ATOM 645 O O . ILE A 1 103 ? -16.883 -19.484 17.576 1.00 36.46 83 ILE A O 1
ATOM 650 N N . LYS A 1 104 ? -16.517 -17.954 15.983 1.00 33.92 84 LYS A N 1
ATOM 651 C CA . LYS A 1 104 ? -17.629 -18.465 15.135 1.00 36.97 84 LYS A CA 1
ATOM 652 C C . LYS A 1 104 ? -17.131 -18.626 13.703 1.00 37.36 84 LYS A C 1
ATOM 653 O O . LYS A 1 104 ? -16.277 -17.851 13.263 1.00 35.33 84 LYS A O 1
ATOM 659 N N . PRO A 1 105 ? -17.683 -19.590 12.952 1.00 37.16 85 PRO A N 1
ATOM 660 C CA . PRO A 1 105 ? -17.275 -19.716 11.573 1.00 35.58 85 PRO A CA 1
ATOM 661 C C . PRO A 1 105 ? -17.962 -18.668 10.662 1.00 36.15 85 PRO A C 1
ATOM 662 O O . PRO A 1 105 ? -18.960 -18.055 11.048 1.00 38.50 85 PRO A O 1
ATOM 666 N N . TYR A 1 106 ? -17.425 -18.488 9.456 1.00 34.42 86 TYR A N 1
ATOM 667 C CA . TYR A 1 106 ? -17.980 -17.599 8.474 1.00 36.36 86 TYR A CA 1
ATOM 668 C C . TYR A 1 106 ? -18.551 -18.493 7.358 1.00 37.76 86 TYR A C 1
ATOM 669 O O . TYR A 1 106 ? -17.785 -19.223 6.674 1.00 35.35 86 TYR A O 1
ATOM 678 N N . ASN A 1 107 ? -19.868 -18.499 7.227 1.00 34.77 87 ASN A N 1
ATOM 679 C CA . ASN A 1 107 ? -20.527 -19.490 6.327 1.00 39.66 87 ASN A CA 1
ATOM 680 C C . ASN A 1 107 ? -21.010 -18.934 5.000 1.00 40.94 87 ASN A C 1
ATOM 681 O O . ASN A 1 107 ? -21.041 -17.696 4.805 1.00 36.43 87 ASN A O 1
ATOM 686 N N . ALA A 1 108 ? -21.415 -19.853 4.081 1.00 42.57 88 ALA A N 1
ATOM 687 C CA . ALA A 1 108 ? -21.970 -19.471 2.793 1.00 44.10 88 ALA A CA 1
ATOM 688 C C . ALA A 1 108 ? -23.053 -18.373 2.962 1.00 45.17 88 ALA A C 1
ATOM 689 O O . ALA A 1 108 ? -23.058 -17.382 2.209 1.00 42.57 88 ALA A O 1
ATOM 691 N N . GLU A 1 109 ? -23.906 -18.501 3.979 1.00 43.81 89 GLU A N 1
ATOM 692 C CA . GLU A 1 109 ? -24.995 -17.521 4.191 1.00 48.41 89 GLU A CA 1
ATOM 693 C C . GLU A 1 109 ? -24.499 -16.114 4.636 1.00 48.53 89 GLU A C 1
ATOM 694 O O . GLU A 1 109 ? -25.239 -15.127 4.558 1.00 52.12 89 GLU A O 1
ATOM 700 N N . ASP A 1 110 ? -23.261 -16.024 5.110 1.00 45.08 90 ASP A N 1
ATOM 701 C CA . ASP A 1 110 ? -22.696 -14.739 5.579 1.00 44.55 90 ASP A CA 1
ATOM 702 C C . ASP A 1 110 ? -22.007 -13.983 4.424 1.00 46.04 90 ASP A C 1
ATOM 703 O O . ASP A 1 110 ? -21.489 -12.914 4.610 1.00 43.76 90 ASP A O 1
ATOM 708 N N . ASN A 1 111 ? -22.019 -14.568 3.219 1.00 45.57 91 ASN A N 1
ATOM 709 C CA . ASN A 1 111 ? -21.272 -14.071 2.056 1.00 45.36 91 ASN A CA 1
ATOM 710 C C . ASN A 1 111 ? -21.382 -12.566 1.938 1.00 42.80 91 ASN A C 1
ATOM 711 O O . ASN A 1 111 ? -22.476 -12.010 1.899 1.00 43.40 91 ASN A O 1
ATOM 716 N N . GLU A 1 112 ? -20.253 -11.870 1.983 1.00 45.32 92 GLU A N 1
ATOM 717 C CA . GLU A 1 112 ? -20.204 -10.432 1.753 1.00 43.81 92 GLU A CA 1
ATOM 718 C C . GLU A 1 112 ? -20.794 -9.558 2.866 1.00 46.24 92 GLU A C 1
ATOM 719 O O . GLU A 1 112 ? -20.937 -8.346 2.675 1.00 44.97 92 GLU A O 1
ATOM 725 N N . ASN A 1 113 ? -21.066 -10.161 4.034 1.00 41.06 93 ASN A N 1
ATOM 726 C CA . ASN A 1 113 ? -21.538 -9.402 5.187 1.00 39.56 93 ASN A CA 1
ATOM 727 C C . ASN A 1 113 ? -20.427 -9.398 6.212 1.00 37.36 93 ASN A C 1
ATOM 728 O O . ASN A 1 113 ? -19.671 -10.397 6.308 1.00 37.32 93 ASN A O 1
ATOM 733 N N . PHE A 1 114 ? -20.338 -8.317 7.012 1.00 36.27 94 PHE A N 1
ATOM 734 C CA . PHE A 1 114 ? -19.469 -8.388 8.200 1.00 36.79 94 PHE A CA 1
ATOM 735 C C . PHE A 1 114 ? -20.132 -9.298 9.191 1.00 39.52 94 PHE A C 1
ATOM 736 O O . PHE A 1 114 ? -21.370 -9.266 9.367 1.00 43.09 94 PHE A O 1
ATOM 744 N N . LYS A 1 115 ? -19.329 -10.104 9.848 1.00 37.44 95 LYS A N 1
ATOM 745 C CA . LYS A 1 115 ? -19.825 -11.004 10.874 1.00 39.42 95 LYS A CA 1
ATOM 746 C C . LYS A 1 115 ? -18.711 -11.209 11.953 1.00 35.20 95 LYS A C 1
ATOM 747 O O . LYS A 1 115 ? -17.520 -11.514 11.639 1.00 33.09 95 LYS A O 1
ATOM 753 N N . THR A 1 116 ? -19.104 -11.101 13.207 1.00 34.71 96 THR A N 1
ATOM 754 C CA . THR A 1 116 ? -18.160 -11.313 14.301 1.00 34.58 96 THR A CA 1
ATOM 755 C C . THR A 1 116 ? -17.696 -12.751 14.278 1.00 35.96 96 THR A C 1
ATOM 756 O O . THR A 1 116 ? -18.533 -13.708 14.342 1.00 36.53 96 THR A O 1
ATOM 760 N N . ILE A 1 117 ? -16.382 -12.930 14.226 1.00 33.27 97 ILE A N 1
ATOM 761 C CA . ILE A 1 117 ? -15.802 -14.266 14.275 1.00 32.35 97 ILE A CA 1
ATOM 762 C C . ILE A 1 117 ? -15.041 -14.531 15.539 1.00 33.81 97 ILE A C 1
ATOM 763 O O . ILE A 1 117 ? -14.678 -15.692 15.806 1.00 30.12 97 ILE A O 1
ATOM 768 N N . VAL A 1 118 ? -14.769 -13.478 16.324 1.00 31.81 98 VAL A N 1
ATOM 769 C CA . VAL A 1 118 ? -14.079 -13.726 17.624 1.00 29.76 98 VAL A CA 1
ATOM 770 C C . VAL A 1 118 ? -14.249 -12.417 18.450 1.00 30.77 98 VAL A C 1
ATOM 771 O O . VAL A 1 118 ? -14.370 -11.328 17.847 1.00 28.09 98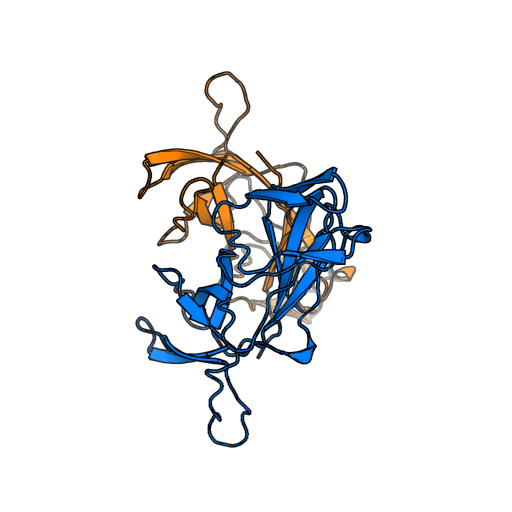 VAL A O 1
ATOM 775 N N . GLU A 1 119 ? -14.183 -12.529 19.791 1.00 28.86 99 GLU A N 1
ATOM 776 C CA . GLU A 1 119 ? -14.133 -11.371 20.655 1.00 29.10 99 GLU A CA 1
ATOM 777 C C . GLU A 1 119 ? -12.922 -11.416 21.565 1.00 27.77 99 GLU A C 1
ATOM 778 O O . GLU A 1 119 ? -12.540 -12.493 21.982 1.00 29.45 99 GLU A O 1
ATOM 784 N N . PHE A 1 120 ? -12.358 -10.254 21.916 1.00 28.28 100 PHE A N 1
ATOM 785 C CA . PHE A 1 120 ? -11.214 -10.178 22.800 1.00 27.14 100 PHE A CA 1
ATOM 786 C C . PHE A 1 120 ? -11.644 -9.332 24.018 1.00 29.43 100 PHE A C 1
ATOM 787 O O . PHE A 1 120 ? -12.378 -8.352 23.868 1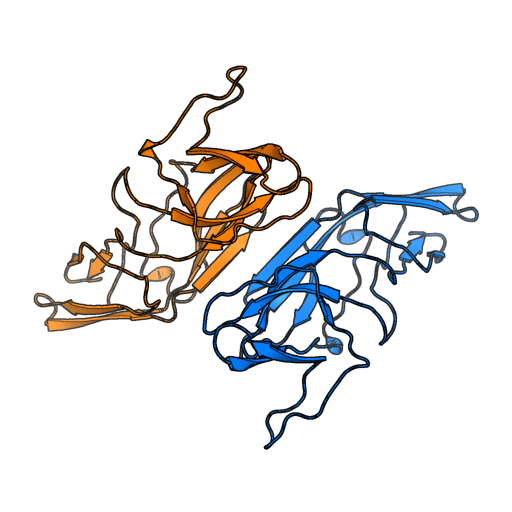.00 28.48 100 PHE A O 1
ATOM 795 N N . GLU A 1 121 ? -11.192 -9.775 25.192 1.00 28.91 101 GLU A N 1
ATOM 796 C CA A GLU A 1 121 ? -11.321 -8.992 26.391 0.50 29.35 101 GLU A CA 1
ATOM 797 C CA B GLU A 1 121 ? -11.312 -8.937 26.363 0.50 29.30 101 GLU A CA 1
ATOM 798 C C . GLU A 1 121 ? -10.033 -8.175 26.511 1.00 29.55 101 GLU A C 1
ATOM 799 O O . GLU A 1 121 ? -8.949 -8.761 26.646 1.00 31.43 101 GLU A O 1
ATOM 810 N N . CYS A 1 122 ? -10.102 -6.832 26.514 1.00 29.46 102 CYS A N 1
ATOM 811 C CA . CYS A 1 122 ? -8.917 -5.971 26.513 1.00 29.59 102 CYS A CA 1
ATOM 812 C C . CYS A 1 122 ? -8.641 -5.332 27.888 1.00 31.04 102 CYS A C 1
ATOM 813 O O . CYS A 1 122 ? -9.573 -4.764 28.453 1.00 34.42 102 CYS A O 1
ATOM 816 N N . ARG A 1 123 ? -7.467 -5.537 28.443 1.00 29.62 103 ARG A N 1
ATOM 817 C CA . ARG A 1 123 ? -7.050 -4.850 29.700 1.00 32.39 103 ARG A CA 1
ATOM 818 C C . ARG A 1 123 ? -5.842 -3.975 29.434 1.00 30.49 103 ARG A C 1
ATOM 819 O O . ARG A 1 123 ? -4.767 -4.223 29.933 1.00 27.47 103 ARG A O 1
ATOM 827 N N . GLY A 1 124 ? -6.052 -2.979 28.612 1.00 34.25 104 GLY A N 1
ATOM 828 C CA . GLY A 1 124 ? -5.012 -1.994 28.230 1.00 34.91 104 GLY A CA 1
ATOM 829 C C . GLY A 1 124 ? -4.320 -2.274 26.920 1.00 33.38 104 GLY A C 1
ATOM 830 O O . GLY A 1 124 ? -3.467 -1.479 26.529 1.00 31.94 104 GLY A O 1
ATOM 831 N N . LEU A 1 125 ? -4.615 -3.424 26.242 1.00 30.12 105 LEU A N 1
ATOM 832 C CA . LEU A 1 125 ? -4.116 -3.605 24.876 1.00 30.09 105 LEU A CA 1
ATOM 833 C C . LEU A 1 125 ? -5.345 -3.782 24.021 1.00 32.58 105 LEU A C 1
ATOM 834 O O . LEU A 1 125 ? -6.157 -4.711 24.278 1.00 31.94 105 LEU A O 1
ATOM 839 N N . GLU A 1 126 ? -5.474 -2.992 22.969 1.00 27.21 106 GLU A N 1
ATOM 840 C CA . GLU A 1 126 ? -6.662 -3.050 22.181 1.00 26.83 106 GLU A CA 1
ATOM 841 C C . GLU A 1 126 ? -6.194 -3.236 20.697 1.00 28.10 106 GLU A C 1
ATOM 842 O O . GLU A 1 126 ? -5.301 -2.525 20.253 1.00 26.58 106 GLU A O 1
ATOM 848 N N . PRO A 1 127 ? -6.812 -4.154 19.913 1.00 28.76 107 PRO A N 1
ATOM 849 C CA . PRO A 1 127 ? -6.371 -4.311 18.518 1.00 24.73 107 PRO A CA 1
ATOM 850 C C . PRO A 1 127 ? -6.987 -3.229 17.627 1.00 25.56 107 PRO A C 1
ATOM 851 O O . PRO A 1 127 ? -8.186 -2.933 17.779 1.00 29.00 107 PRO A O 1
ATOM 855 N N . VAL A 1 128 ? -6.168 -2.643 16.743 1.00 26.15 108 VAL A N 1
ATOM 856 C CA . VAL A 1 128 ? -6.575 -1.675 15.785 1.00 27.23 108 VAL A CA 1
ATOM 857 C C . VAL A 1 128 ? -6.354 -2.088 14.346 1.00 27.74 108 VAL A C 1
ATOM 858 O O . VAL A 1 128 ? -6.828 -1.398 13.420 1.00 27.72 108 VAL A O 1
ATOM 862 N N . ASP A 1 129 ? -5.657 -3.218 14.141 1.00 26.30 109 ASP A N 1
ATOM 863 C CA . ASP A 1 129 ? -5.596 -3.791 12.795 1.00 28.01 109 ASP A CA 1
ATOM 864 C C . ASP A 1 129 ? -5.482 -5.332 12.928 1.00 26.09 109 ASP A C 1
ATOM 865 O O . ASP A 1 129 ? -5.052 -5.822 13.976 1.00 24.43 109 ASP A O 1
ATOM 870 N N . PHE A 1 130 ? -5.789 -6.072 11.855 1.00 23.61 110 PHE A N 1
ATOM 871 C CA . PHE A 1 130 ? -5.837 -7.540 11.880 1.00 25.10 110 PHE A CA 1
ATOM 872 C C . PHE A 1 130 ? -5.292 -8.036 10.546 1.00 27.88 110 PHE A C 1
ATOM 873 O O . PHE A 1 130 ? -5.565 -7.432 9.478 1.00 26.87 110 PHE A O 1
ATOM 881 N N . GLN A 1 131 ? -4.421 -9.023 10.589 1.00 26.38 111 GLN A N 1
ATOM 882 C CA . GLN A 1 131 ? -3.842 -9.655 9.380 1.00 26.59 111 GLN A CA 1
ATOM 883 C C . GLN A 1 131 ? -4.174 -11.179 9.451 1.00 30.68 111 GLN A C 1
ATOM 884 O O . GLN A 1 131 ? -3.446 -11.918 10.106 1.00 27.30 111 GLN A O 1
ATOM 890 N N . PRO A 1 132 ? -5.216 -11.637 8.736 1.00 29.44 112 PRO A N 1
ATOM 891 C CA . PRO A 1 132 ? -5.457 -13.110 8.699 1.00 31.41 112 PRO A CA 1
ATOM 892 C C . PRO A 1 132 ? -4.296 -13.783 7.998 1.00 32.86 112 PRO A C 1
ATOM 893 O O . PRO A 1 132 ? -3.839 -13.281 6.993 1.00 32.76 112 PRO A O 1
ATOM 897 N N . GLN A 1 133 ? -3.747 -14.845 8.566 1.00 28.46 113 GLN A N 1
ATOM 898 C CA . GLN A 1 133 ? -2.632 -15.544 7.922 1.00 29.21 113 GLN A CA 1
ATOM 899 C C . GLN A 1 133 ? -2.987 -17.011 7.794 1.00 30.17 113 GLN A C 1
ATOM 900 O O . GLN A 1 133 ? -4.013 -17.325 7.216 1.00 28.29 113 GLN A O 1
ATOM 906 N N . ALA A 1 134 ? -2.205 -17.913 8.361 1.00 28.09 114 ALA A N 1
ATOM 907 C CA . ALA A 1 134 ? -2.467 -19.302 8.108 1.00 35.84 114 ALA A CA 1
ATOM 908 C C . ALA A 1 134 ? -3.340 -19.892 9.216 1.00 34.78 114 ALA A C 1
ATOM 909 O O . ALA A 1 134 ? -3.710 -19.168 10.204 1.00 30.99 114 ALA A O 1
ATOM 911 N N . GLY A 1 135 ? -3.658 -21.172 9.089 1.00 26.32 115 GLY A N 1
ATOM 912 C CA . GLY A 1 135 ? -4.469 -21.910 10.113 1.00 30.77 115 GLY A CA 1
ATOM 913 C C . GLY A 1 135 ? -5.986 -21.937 10.000 1.00 30.30 115 GLY A C 1
ATOM 914 O O . GLY A 1 135 ? -6.656 -22.358 10.930 1.00 30.01 115 GLY A O 1
ATOM 915 N N . PHE A 1 136 ? -6.542 -21.424 8.890 1.00 27.81 116 PHE A N 1
ATOM 916 C CA . PHE A 1 136 ? -7.982 -21.438 8.707 1.00 29.81 116 PHE A CA 1
ATOM 917 C C . PHE A 1 136 ? -8.317 -22.810 8.080 1.00 28.45 116 PHE A C 1
ATOM 918 O O . PHE A 1 136 ? -7.412 -23.458 7.490 1.00 30.66 116 PHE A O 1
ATOM 926 N N . ALA A 1 137 ? -9.574 -23.194 8.194 1.00 32.62 117 ALA A N 1
ATOM 927 C CA . ALA A 1 137 ? -10.079 -24.364 7.459 1.00 31.27 117 ALA A CA 1
ATOM 928 C C . ALA A 1 137 ? -11.442 -24.055 6.935 1.00 32.43 117 ALA A C 1
ATOM 929 O O . ALA A 1 137 ? -12.115 -23.163 7.458 1.00 31.69 117 ALA A O 1
ATOM 931 N N . ALA A 1 138 ? -11.880 -24.791 5.882 1.00 33.57 118 ALA A N 1
ATOM 932 C CA . ALA A 1 138 ? -13.231 -24.562 5.395 1.00 33.84 118 ALA A CA 1
ATOM 933 C C . ALA A 1 138 ? -13.681 -25.809 4.635 1.00 33.80 118 ALA A C 1
ATOM 934 O O . ALA A 1 138 ? -12.961 -26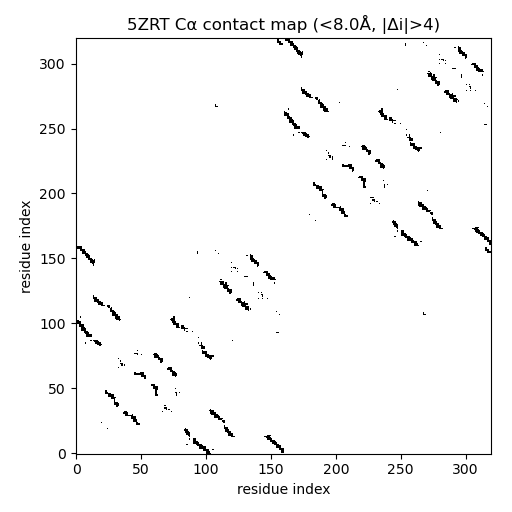.788 4.579 1.00 34.42 118 ALA A O 1
ATOM 936 N N . GLU A 1 139 ? -14.890 -25.788 4.108 1.00 34.36 119 GLU A N 1
ATOM 937 C CA . GLU A 1 139 ? -15.326 -26.964 3.352 1.00 38.08 119 GLU A CA 1
ATOM 938 C C . GLU A 1 139 ? -16.167 -26.640 2.174 1.00 37.27 119 GLU A C 1
ATOM 939 O O . GLU A 1 139 ? -16.818 -25.600 2.138 1.00 38.52 119 GLU A O 1
ATOM 945 N N . GLY A 1 140 ? -16.132 -27.547 1.195 1.00 38.14 120 GLY A N 1
ATOM 946 C CA . GLY A 1 140 ? -17.038 -27.385 0.018 1.00 38.49 120 GLY A CA 1
ATOM 947 C C . GLY A 1 140 ? -18.495 -27.177 0.462 1.00 39.51 120 GLY A C 1
ATOM 948 O O . GLY A 1 140 ? -18.999 -27.879 1.350 1.00 42.10 120 GLY A O 1
ATOM 949 N N . VAL A 1 141 ? -19.184 -26.234 -0.171 1.00 39.35 121 VAL A N 1
ATOM 950 C CA . VAL A 1 141 ? -20.534 -25.852 0.290 1.00 41.64 121 VAL A CA 1
ATOM 951 C C . VAL A 1 141 ? -21.528 -27.057 0.291 1.00 48.27 121 VAL A C 1
ATOM 952 O O . VAL A 1 141 ? -22.288 -27.252 1.246 1.00 47.98 121 VAL A O 1
ATOM 956 N N . GLU A 1 142 ? -21.497 -27.900 -0.756 1.00 45.20 122 GLU A N 1
ATOM 957 C CA . GLU A 1 142 ? -22.311 -29.130 -0.744 1.00 49.06 122 GLU A CA 1
ATOM 958 C C . GLU A 1 142 ? -21.548 -30.431 -0.487 1.00 45.97 122 GLU A C 1
ATOM 959 O O . GLU A 1 142 ? -22.074 -31.358 0.090 1.00 46.59 122 GLU A O 1
ATOM 965 N N . SER A 1 143 ? -20.336 -30.520 -1.014 1.00 44.68 123 SER A N 1
ATOM 966 C CA . SER A 1 143 ? -19.552 -31.758 -1.032 1.00 42.62 123 SER A CA 1
ATOM 967 C C . SER A 1 143 ? -19.049 -32.110 0.373 1.00 44.06 123 SER A C 1
ATOM 968 O O . SER A 1 143 ? -18.877 -33.274 0.701 1.00 44.73 123 SER A O 1
ATOM 971 N N . GLY A 1 144 ? -18.924 -31.100 1.221 1.00 43.29 124 GLY A N 1
ATOM 972 C CA . GLY A 1 144 ? -18.218 -31.223 2.515 1.00 43.08 124 GLY A CA 1
ATOM 973 C C . GLY A 1 144 ? -16.731 -31.532 2.345 1.00 43.48 124 GLY A C 1
ATOM 974 O O . GLY A 1 144 ? -16.082 -31.966 3.301 1.00 46.67 124 GLY A O 1
ATOM 975 N N . THR A 1 145 ? -16.166 -31.271 1.159 1.00 41.51 125 THR A N 1
ATOM 976 C CA . THR A 1 145 ? -14.722 -31.543 0.927 1.00 40.40 125 THR A CA 1
ATOM 977 C C . THR A 1 145 ? -13.930 -30.707 1.918 1.00 41.28 125 THR A C 1
ATOM 978 O O . THR A 1 145 ? -14.167 -29.505 1.968 1.00 35.87 125 THR A O 1
ATOM 982 N N . ALA A 1 146 ? -12.949 -31.293 2.622 1.00 37.79 126 ALA A N 1
ATOM 983 C CA . ALA A 1 146 ? -12.205 -30.520 3.638 1.00 40.35 126 ALA A CA 1
ATOM 984 C C . ALA A 1 146 ? -11.036 -29.758 3.027 1.00 40.23 126 ALA A C 1
ATOM 985 O O . ALA A 1 146 ? -10.253 -30.358 2.250 1.00 42.48 126 ALA A O 1
ATOM 987 N N . PHE A 1 147 ? -10.929 -28.444 3.298 1.00 35.66 127 PHE A N 1
ATOM 988 C CA . PHE A 1 147 ? -9.767 -27.696 2.874 1.00 34.59 127 PHE A CA 1
ATOM 989 C C . PHE A 1 147 ? -9.072 -27.255 4.147 1.00 35.17 127 PHE A C 1
ATOM 990 O O . PHE A 1 147 ? -9.676 -26.548 4.948 1.00 31.28 127 PHE A O 1
ATOM 998 N N . SER A 1 148 ? -7.828 -27.704 4.381 1.00 36.35 128 SER A N 1
ATOM 999 C CA . SER A 1 148 ? -7.185 -27.207 5.624 1.00 38.37 128 SER A CA 1
ATOM 1000 C C . SER A 1 148 ? -5.919 -26.444 5.357 1.00 38.52 128 SER A C 1
ATOM 1001 O O . SER A 1 148 ? -5.500 -26.349 4.232 1.00 41.08 128 SER A O 1
ATOM 1004 N N . ASP A 1 149 ? -5.273 -25.896 6.377 1.00 45.06 129 ASP A N 1
ATOM 1005 C CA . ASP A 1 149 ? -4.049 -25.118 6.109 1.00 48.94 129 ASP A CA 1
ATOM 1006 C C . ASP A 1 149 ? -4.301 -23.975 5.104 1.00 44.86 129 ASP A C 1
ATOM 1007 O O . ASP A 1 149 ? -3.459 -23.731 4.248 1.00 40.49 129 ASP A O 1
ATOM 1012 N N . ILE A 1 150 ? -5.458 -23.312 5.199 1.00 40.81 130 ILE A N 1
ATOM 1013 C CA . ILE A 1 150 ? -5.812 -22.183 4.307 1.00 33.38 130 ILE A CA 1
ATOM 1014 C C . ILE A 1 150 ? -5.048 -20.984 4.858 1.00 34.23 130 ILE A C 1
ATOM 1015 O O . ILE A 1 150 ? -5.217 -20.603 6.044 1.00 32.78 130 ILE A O 1
ATOM 1020 N N . ASN A 1 151 ? -4.174 -20.407 4.042 1.00 32.84 131 ASN A N 1
ATOM 1021 C CA . ASN A 1 151 ? -3.523 -19.125 4.383 1.00 35.09 131 ASN A CA 1
ATOM 1022 C C . ASN A 1 151 ? -4.152 -17.898 3.706 1.00 36.33 131 ASN A C 1
ATOM 1023 O O . ASN A 1 151 ? -4.122 -17.777 2.485 1.00 37.28 131 ASN A O 1
ATOM 1028 N N . LEU A 1 152 ? -4.738 -16.975 4.480 1.00 29.29 132 LEU A N 1
ATOM 1029 C CA . LEU A 1 152 ? -5.458 -15.838 3.859 1.00 30.24 132 LEU A CA 1
ATOM 1030 C C . LEU A 1 152 ? -4.587 -14.586 3.759 1.00 30.91 132 LEU A C 1
ATOM 1031 O O . LEU A 1 152 ? -5.094 -13.457 3.616 1.00 33.73 132 LEU A O 1
ATOM 1036 N N . GLN A 1 153 ? -3.253 -14.765 3.874 1.00 34.05 133 GLN A N 1
ATOM 1037 C CA . GLN A 1 153 ? -2.392 -13.580 4.099 1.00 37.14 133 GLN A CA 1
ATOM 1038 C C . GLN A 1 153 ? -2.515 -12.657 2.909 1.00 39.79 133 GLN A C 1
ATOM 1039 O O . GLN A 1 153 ? -2.433 -11.473 3.031 1.00 44.00 133 GLN A O 1
ATOM 1045 N N . GLU A 1 154 ? -2.754 -13.233 1.735 1.00 39.63 134 GLU A N 1
ATOM 1046 C CA . GLU A 1 154 ? -2.964 -12.424 0.505 1.00 44.58 134 GLU A CA 1
ATOM 1047 C C . GLU A 1 154 ? -4.348 -11.811 0.376 1.00 43.51 134 GLU A C 1
ATOM 1048 O O . GLU A 1 154 ? -4.575 -10.987 -0.498 1.00 48.28 134 GLU A O 1
ATOM 1054 N N . LYS A 1 155 ? -5.289 -12.230 1.223 1.00 42.30 135 LYS A N 1
ATOM 1055 C CA . LYS A 1 155 ? -6.673 -11.724 1.237 1.00 41.29 135 LYS A CA 1
ATOM 1056 C C . LYS A 1 155 ? -7.485 -12.368 0.117 1.00 39.54 135 LYS A C 1
ATOM 1057 O O . LYS A 1 155 ? -8.588 -11.969 -0.080 1.00 38.44 135 LYS A O 1
ATOM 1063 N N . ASP A 1 156 ? -6.896 -13.331 -0.566 1.00 41.95 136 ASP A N 1
ATOM 1064 C CA . ASP A 1 156 ? -7.557 -14.167 -1.610 1.00 44.48 136 ASP A CA 1
ATOM 1065 C C . ASP A 1 156 ? -6.954 -15.562 -1.467 1.00 46.89 136 ASP A C 1
ATOM 1066 O O . ASP A 1 156 ? -5.795 -15.690 -1.050 1.00 46.50 136 ASP A O 1
ATOM 1071 N N . TRP A 1 157 ? -7.717 -16.596 -1.845 1.00 37.49 137 TRP A N 1
ATOM 1072 C CA . TRP A 1 157 ? -7.317 -17.970 -1.750 1.00 37.31 137 TRP A CA 1
ATOM 1073 C C . TRP A 1 157 ? -8.192 -18.765 -2.754 1.00 37.93 137 TRP A C 1
ATOM 1074 O O . TRP A 1 157 ? -9.409 -18.475 -2.883 1.00 38.70 137 TRP A O 1
ATOM 1085 N N . THR A 1 158 ? -7.594 -19.682 -3.499 1.00 39.79 138 THR A N 1
ATOM 1086 C CA . THR A 1 158 ? -8.359 -20.482 -4.450 1.00 39.41 138 THR A CA 1
ATOM 1087 C C . THR A 1 158 ? -7.859 -21.873 -4.399 1.00 39.21 138 THR A C 1
ATOM 1088 O O . THR A 1 158 ? -6.685 -22.094 -4.155 1.00 41.36 138 THR A O 1
ATOM 1092 N N . ASP A 1 159 ? -8.761 -22.842 -4.602 1.00 40.50 139 ASP A N 1
ATOM 1093 C CA . ASP A 1 159 ? -8.383 -24.242 -4.737 1.00 40.87 139 ASP A CA 1
ATOM 1094 C C . ASP A 1 159 ? -9.481 -24.900 -5.620 1.00 40.52 139 ASP A C 1
ATOM 1095 O O . ASP A 1 159 ? -10.300 -24.207 -6.209 1.00 38.06 139 ASP A O 1
ATOM 1100 N N . TYR A 1 160 ? -9.458 -26.210 -5.758 1.00 39.26 140 TYR A N 1
ATOM 1101 C CA . TYR A 1 160 ? -10.403 -26.902 -6.627 1.00 40.63 140 TYR A CA 1
ATOM 1102 C C . TYR A 1 160 ? -10.967 -28.044 -5.808 1.00 43.83 140 TYR A C 1
ATOM 1103 O O . TYR A 1 160 ? -10.230 -28.729 -5.069 1.00 42.90 140 TYR A O 1
ATOM 1112 N N . ASP A 1 161 ? -12.292 -28.175 -5.839 1.00 43.22 141 ASP A N 1
ATOM 1113 C CA . ASP A 1 161 ? -12.968 -29.263 -5.129 1.00 41.13 141 ASP A CA 1
ATOM 1114 C C . ASP A 1 161 ? -13.272 -30.398 -6.153 1.00 45.21 141 ASP A C 1
ATOM 1115 O O . ASP A 1 161 ? -14.158 -30.283 -7.003 1.00 43.55 141 ASP A O 1
ATOM 1120 N N . GLU A 1 162 ? -12.515 -31.497 -6.061 1.00 44.96 142 GLU A N 1
ATOM 1121 C CA . GLU A 1 162 ? -12.620 -32.568 -7.056 1.00 49.13 142 GLU A CA 1
ATOM 1122 C C . GLU A 1 162 ? -13.988 -33.245 -6.976 1.00 47.05 142 GLU A C 1
ATOM 1123 O O . GLU A 1 162 ? -14.501 -33.647 -7.992 1.00 49.35 142 GLU A O 1
ATOM 1129 N N . LYS A 1 163 ? -14.528 -33.372 -5.755 1.00 47.37 143 LYS A N 1
ATOM 1130 C CA . LYS A 1 163 ? -15.803 -34.054 -5.480 1.00 48.54 143 LYS A CA 1
ATOM 1131 C C . LYS A 1 163 ? -16.946 -33.247 -6.110 1.00 47.42 143 LYS A C 1
ATOM 1132 O O . LYS A 1 163 ? -17.765 -33.799 -6.742 1.00 45.04 143 LYS A O 1
ATOM 1138 N N . ALA A 1 164 ? -16.906 -31.942 -5.976 1.00 44.12 144 ALA A N 1
ATOM 1139 C CA . ALA A 1 164 ? -17.905 -30.977 -6.565 1.00 46.20 144 ALA A CA 1
ATOM 1140 C C . ALA A 1 164 ? -17.682 -30.706 -8.076 1.00 46.69 144 ALA A C 1
ATOM 1141 O O . ALA A 1 164 ? -18.635 -30.312 -8.846 1.00 48.68 144 ALA A O 1
ATOM 1143 N N . GLN A 1 165 ? -16.450 -30.970 -8.514 1.00 45.89 145 GLN A N 1
ATOM 1144 C CA . GLN A 1 165 ? -15.961 -30.466 -9.805 1.00 48.20 145 GLN A CA 1
ATOM 1145 C C . GLN A 1 165 ? -16.223 -28.948 -9.898 1.00 48.86 145 GLN A C 1
ATOM 1146 O O . GLN A 1 165 ? -16.856 -28.455 -10.863 1.00 48.43 145 GLN A O 1
ATOM 1152 N N . GLU A 1 166 ? -15.871 -28.208 -8.822 1.00 45.63 146 GLU A N 1
ATOM 1153 C CA . GLU A 1 166 ? -15.906 -26.749 -8.855 1.00 48.46 146 GLU A CA 1
ATOM 1154 C C . GLU A 1 166 ? -14.619 -26.150 -8.260 1.00 45.65 146 GLU A C 1
ATOM 1155 O O . GLU A 1 166 ? -14.003 -26.753 -7.384 1.00 43.84 146 GLU A O 1
ATOM 1161 N N . SER A 1 167 ? -14.256 -24.957 -8.731 1.00 44.34 147 SER A N 1
ATOM 1162 C CA . SER A 1 167 ? -13.287 -24.075 -8.061 1.00 45.56 147 SER A CA 1
ATOM 1163 C C . SER A 1 167 ? -13.918 -23.595 -6.776 1.00 45.93 147 SER A C 1
ATOM 1164 O O . SER A 1 167 ? -15.183 -23.452 -6.705 1.00 42.69 147 SER A O 1
ATOM 1167 N N . VAL A 1 168 ? -13.064 -23.415 -5.752 1.00 41.00 148 VAL A N 1
ATOM 1168 C CA . VAL A 1 168 ? -13.470 -22.858 -4.481 1.00 40.05 148 VAL A CA 1
ATOM 1169 C C . VAL A 1 168 ? -12.564 -21.673 -4.241 1.00 39.01 148 VAL A C 1
ATOM 1170 O O . VAL A 1 168 ? -11.444 -21.625 -4.772 1.00 37.82 148 VAL A O 1
ATOM 1174 N N . GLY A 1 169 ? -13.090 -20.673 -3.535 1.00 40.46 149 GLY A N 1
ATOM 1175 C CA . GLY A 1 169 ? -12.331 -19.453 -3.277 1.00 39.85 149 GLY A CA 1
ATOM 1176 C C . GLY A 1 169 ? -12.855 -18.637 -2.102 1.00 39.78 149 GLY A C 1
ATOM 1177 O O . GLY A 1 169 ? -14.015 -18.748 -1.693 1.00 37.34 149 GLY A O 1
ATOM 1178 N N . ILE A 1 170 ? -11.966 -17.809 -1.557 1.00 39.75 150 ILE A N 1
ATOM 1179 C CA . ILE A 1 170 ? -12.316 -16.827 -0.516 1.00 37.17 150 ILE A CA 1
ATOM 1180 C C . ILE A 1 170 ? -11.590 -15.566 -1.037 1.00 38.22 150 ILE A C 1
ATOM 1181 O O . ILE A 1 170 ? -10.346 -15.619 -1.191 1.00 36.67 150 ILE A O 1
ATOM 1186 N N . TYR A 1 171 ? -12.348 -14.486 -1.341 1.00 33.92 151 TYR A N 1
ATOM 1187 C CA . TYR A 1 171 ? -11.752 -13.313 -1.938 1.00 38.48 151 TYR A CA 1
ATOM 1188 C C . TYR A 1 171 ? -12.074 -12.084 -1.121 1.00 35.33 151 TYR A C 1
ATOM 1189 O O . TYR A 1 171 ? -13.122 -12.017 -0.463 1.00 38.20 151 TYR A O 1
ATOM 1198 N N . GLU A 1 172 ? -11.252 -11.063 -1.349 1.00 37.97 152 GLU A N 1
ATOM 1199 C CA . GLU A 1 172 ? -11.453 -9.699 -0.819 1.00 39.15 152 GLU A CA 1
ATOM 1200 C C . GLU A 1 172 ? -11.701 -9.721 0.676 1.00 36.51 152 GLU A C 1
ATOM 1201 O O . GLU A 1 172 ? -12.673 -9.110 1.161 1.00 36.38 152 GLU A O 1
ATOM 1207 N N . VAL A 1 173 ? -10.864 -10.447 1.416 1.00 34.82 153 VAL A N 1
ATOM 1208 C CA . VAL A 1 173 ? -11.120 -10.573 2.828 1.00 33.67 153 VAL A CA 1
ATOM 1209 C C . VAL A 1 173 ? -10.807 -9.210 3.497 1.00 33.54 153 VAL A C 1
ATOM 1210 O O . VAL A 1 173 ? -9.757 -8.621 3.223 1.00 35.01 153 VAL A O 1
ATOM 1214 N N . THR A 1 174 ? -11.695 -8.737 4.367 1.00 31.99 154 THR A N 1
ATOM 1215 C CA . THR A 1 174 ? -11.476 -7.496 5.119 1.00 33.65 154 THR A CA 1
ATOM 1216 C C . THR A 1 174 ? -12.111 -7.644 6.487 1.00 33.72 154 THR A C 1
ATOM 1217 O O . THR A 1 174 ? -12.602 -8.733 6.832 1.00 32.26 154 THR A O 1
ATOM 1221 N N . HIS A 1 175 ? -12.082 -6.595 7.333 1.00 27.76 155 HIS A N 1
ATOM 1222 C CA . HIS A 1 175 ? -12.534 -6.791 8.673 1.00 27.22 155 HIS A CA 1
ATOM 1223 C C . HIS A 1 175 ? -12.856 -5.438 9.229 1.00 30.69 155 HIS A C 1
ATOM 1224 O O . HIS A 1 175 ? -12.496 -4.441 8.638 1.00 28.98 155 HIS A O 1
ATOM 1231 N N . GLN A 1 176 ? -13.443 -5.444 10.434 1.00 30.55 156 GLN A N 1
ATOM 1232 C CA . GLN A 1 176 ? -13.559 -4.249 11.219 1.00 32.07 156 GLN A CA 1
ATOM 1233 C C . GLN A 1 176 ? -13.783 -4.634 12.667 1.00 32.69 156 GLN A C 1
ATOM 1234 O O . GLN A 1 176 ? -14.128 -5.814 13.001 1.00 31.12 156 GLN A O 1
ATOM 1240 N N . PHE A 1 177 ? -13.598 -3.637 13.523 1.00 29.18 157 PHE A N 1
ATOM 1241 C CA . PHE A 1 177 ? -13.678 -3.860 14.970 1.00 30.50 157 PHE A CA 1
ATOM 1242 C C . PHE A 1 177 ? -14.921 -3.161 15.520 1.00 32.55 157 PHE A C 1
ATOM 1243 O O . PHE A 1 177 ? -15.173 -1.995 15.175 1.00 34.45 157 PHE A O 1
ATOM 1251 N N . VAL A 1 178 ? -15.665 -3.844 16.380 1.00 33.60 158 VAL A N 1
ATOM 1252 C CA . VAL A 1 178 ? -16.889 -3.243 17.025 1.00 34.59 158 VAL A CA 1
ATOM 1253 C C . VAL A 1 178 ? -16.626 -3.227 18.517 1.00 37.12 158 VAL A C 1
ATOM 1254 O O . VAL A 1 178 ? -16.296 -4.285 19.123 1.00 37.83 158 VAL A O 1
ATOM 1258 N N . LYS A 1 179 ? -16.721 -2.043 19.131 1.00 35.51 159 LYS A N 1
ATOM 1259 C CA . LYS A 1 179 ? -16.522 -1.972 20.590 1.00 40.55 159 LYS A CA 1
ATOM 1260 C C . LYS A 1 179 ? -17.808 -2.337 21.342 1.00 47.83 159 LYS A C 1
ATOM 1261 O O . LYS A 1 179 ? -18.859 -1.774 21.063 1.00 51.02 159 LYS A O 1
ATOM 1267 N N . CYS A 1 180 ? -17.714 -3.312 22.249 1.00 50.66 160 CYS A N 1
ATOM 1268 C CA . CYS A 1 180 ? -18.879 -4.015 22.840 1.00 63.30 160 CYS A CA 1
ATOM 1269 C C . CYS A 1 180 ? -18.980 -3.505 24.242 1.00 70.25 160 CYS A C 1
ATOM 1270 O O . CYS A 1 180 ? -19.154 -2.303 24.451 1.00 64.68 160 CYS A O 1
ATOM 1274 N N . MET B 1 21 ? -10.623 2.692 -3.078 1.00 71.08 1 MET B N 1
ATOM 1275 C CA . MET B 1 21 ? -11.671 3.708 -2.734 1.00 75.41 1 MET B CA 1
ATOM 1276 C C . MET B 1 21 ? -12.851 3.104 -1.947 1.00 74.97 1 MET B C 1
ATOM 1277 O O . MET B 1 21 ? -13.640 2.355 -2.507 1.00 82.90 1 MET B O 1
ATOM 1279 N N . GLY B 1 22 ? -12.976 3.417 -0.659 1.00 61.30 2 GLY B N 1
ATOM 1280 C CA . GLY B 1 22 ? -14.178 3.031 0.083 1.00 52.66 2 GLY B CA 1
ATOM 1281 C C . GLY B 1 22 ? -14.536 4.169 1.034 1.00 53.95 2 GLY B C 1
ATOM 1282 O O . GLY B 1 22 ? -13.751 5.105 1.242 1.00 51.88 2 GLY B O 1
ATOM 1283 N N . LYS B 1 23 ? -15.697 4.074 1.647 1.00 48.11 3 LYS B N 1
ATOM 1284 C CA . LYS B 1 23 ? -16.098 5.073 2.604 1.00 48.15 3 LYS B CA 1
ATOM 1285 C C . LYS B 1 23 ? -15.936 4.483 3.998 1.00 43.45 3 LYS B C 1
ATOM 1286 O O . LYS B 1 23 ? -16.261 3.316 4.205 1.00 40.32 3 LYS B O 1
ATOM 1292 N N . ILE B 1 24 ? -15.529 5.283 4.993 1.00 37.32 4 ILE B N 1
ATOM 1293 C CA A ILE B 1 24 ? -15.507 4.793 6.386 0.50 35.41 4 ILE B CA 1
ATOM 1294 C CA B ILE B 1 24 ? -15.497 4.800 6.399 0.50 36.96 4 ILE B CA 1
ATOM 1295 C C . ILE B 1 24 ? -16.216 5.787 7.334 1.00 36.80 4 ILE B C 1
ATOM 1296 O O . ILE B 1 24 ? -15.991 6.967 7.209 1.00 38.01 4 ILE B O 1
ATOM 1305 N N . ALA B 1 25 ? -17.116 5.329 8.217 1.00 34.73 5 ALA B N 1
ATOM 1306 C CA . ALA B 1 25 ? -17.749 6.244 9.187 1.00 34.32 5 ALA B CA 1
ATOM 1307 C C . ALA B 1 25 ? -16.955 6.208 10.489 1.00 37.12 5 ALA B C 1
ATOM 1308 O O . ALA B 1 25 ? -16.543 5.141 10.959 1.00 32.49 5 ALA B O 1
ATOM 1310 N N . LEU B 1 26 ? -16.805 7.373 11.104 1.00 34.32 6 LEU B N 1
ATOM 1311 C CA . LEU B 1 26 ? -16.287 7.454 12.478 1.00 30.93 6 LEU B CA 1
ATOM 1312 C C . LEU B 1 26 ? -17.457 7.714 13.386 1.00 32.88 6 LEU B C 1
ATOM 1313 O O . LEU B 1 26 ? -18.208 8.711 13.215 1.00 34.46 6 LEU B O 1
ATOM 1318 N N . GLN B 1 27 ? -17.665 6.846 14.337 1.00 31.47 7 GLN B N 1
ATOM 1319 C CA . GLN B 1 27 ? -18.795 6.964 15.177 1.00 34.28 7 GLN B CA 1
ATOM 1320 C C . GLN B 1 27 ? -18.296 7.373 16.560 1.00 35.39 7 GLN B C 1
ATOM 1321 O O . GLN B 1 27 ? -17.291 6.884 17.017 1.00 33.40 7 GLN B O 1
ATOM 1327 N N . LEU B 1 28 ? -19.053 8.255 17.209 1.00 36.05 8 LEU B N 1
ATOM 1328 C CA . LEU B 1 28 ? -18.718 8.721 18.558 1.00 36.60 8 LEU B CA 1
ATOM 1329 C C . LEU B 1 28 ? -19.637 8.047 19.557 1.00 37.98 8 LEU B C 1
ATOM 1330 O O . LEU B 1 28 ? -20.761 7.691 19.202 1.00 39.21 8 LEU B O 1
ATOM 1335 N N . LYS B 1 29 ? -19.173 7.868 20.791 1.00 39.12 9 LYS B N 1
ATOM 1336 C CA . LYS B 1 29 ? -20.089 7.527 21.910 1.00 39.58 9 LYS B CA 1
ATOM 1337 C C . LYS B 1 29 ? -19.660 8.301 23.133 1.00 42.79 9 LYS B C 1
ATOM 1338 O O . LYS B 1 29 ? -18.446 8.410 23.385 1.00 39.34 9 LYS B O 1
ATOM 1344 N N . ALA B 1 30 ? -20.618 8.850 23.905 1.00 41.37 10 ALA B N 1
ATOM 1345 C CA . ALA B 1 30 ? -20.248 9.605 25.084 1.00 45.16 10 ALA B CA 1
ATOM 1346 C C . ALA B 1 30 ? -21.450 9.634 26.012 1.00 46.86 10 ALA B C 1
ATOM 1347 O O . ALA B 1 30 ? -22.576 9.581 25.553 1.00 48.12 10 ALA B O 1
ATOM 1349 N N . THR B 1 31 ? -21.187 9.685 27.323 1.00 52.20 11 THR B N 1
ATOM 1350 C CA . THR B 1 31 ? -22.247 9.951 28.312 1.00 55.10 11 THR B CA 1
ATOM 1351 C C . THR B 1 31 ? -22.376 11.456 28.473 1.00 61.83 11 THR B C 1
ATOM 1352 O O . THR B 1 31 ? -21.393 12.129 28.821 1.00 63.18 11 THR B O 1
ATOM 1356 N N . LEU B 1 32 ? -23.585 11.987 28.285 1.00 60.07 12 LEU B N 1
ATOM 1357 C CA . LEU B 1 32 ? -23.769 13.412 28.299 1.00 60.41 12 LEU B CA 1
ATOM 1358 C C . LEU B 1 32 ? -24.586 13.729 29.548 1.00 63.15 12 LEU B C 1
ATOM 1359 O O . LEU B 1 32 ? -25.515 12.991 29.868 1.00 66.21 12 LEU B O 1
ATOM 1364 N N . GLU B 1 33 ? -24.199 14.762 30.288 1.00 64.25 13 GLU B N 1
ATOM 1365 C CA . GLU B 1 33 ? -25.018 15.219 31.416 1.00 65.80 13 GLU B CA 1
ATOM 1366 C C . GLU B 1 33 ? -25.470 16.634 31.105 1.00 67.58 13 GLU B C 1
ATOM 1367 O O . GLU B 1 33 ? -24.645 17.544 30.935 1.00 62.72 13 GLU B O 1
ATOM 1373 N N . ASN B 1 34 ? -26.793 16.780 30.984 1.00 68.23 14 ASN B N 1
ATOM 1374 C CA . ASN B 1 34 ? -27.439 18.064 30.772 1.00 71.98 14 ASN B CA 1
ATOM 1375 C C . ASN B 1 34 ? -26.925 18.837 29.557 1.00 67.82 14 ASN B C 1
ATOM 1376 O O . ASN B 1 34 ? -27.023 20.081 29.519 1.00 70.37 14 ASN B O 1
ATOM 1381 N N . ILE B 1 35 ? -26.427 18.103 28.573 1.00 63.98 15 ILE B N 1
ATOM 1382 C CA . ILE B 1 35 ? -25.854 18.662 27.350 1.00 63.02 15 ILE B CA 1
ATOM 1383 C C . ILE B 1 35 ? -26.494 18.067 26.078 1.00 62.08 15 ILE B C 1
ATOM 1384 O O . ILE B 1 35 ? -26.897 16.883 26.072 1.00 60.37 15 ILE B O 1
ATOM 1389 N N . THR B 1 36 ? -26.501 18.852 24.990 1.00 59.64 16 THR B N 1
ATOM 1390 C CA . THR B 1 36 ? -26.920 18.355 23.660 1.00 56.84 16 THR B CA 1
ATOM 1391 C C . THR B 1 36 ? -26.255 19.156 22.515 1.00 55.52 16 THR B C 1
ATOM 1392 O O . THR B 1 36 ? -25.580 20.135 22.784 1.00 57.53 16 THR B O 1
ATOM 1396 N N . ASN B 1 37 ? -26.493 18.776 21.259 1.00 57.06 17 ASN B N 1
ATOM 1397 C CA . ASN B 1 37 ? -25.946 19.451 20.059 1.00 56.37 17 ASN B CA 1
ATOM 1398 C C . ASN B 1 37 ? -24.422 19.537 19.985 1.00 57.85 17 ASN B C 1
ATOM 1399 O O . ASN B 1 37 ? -23.854 20.540 19.510 1.00 58.38 17 ASN B O 1
ATOM 1404 N N . LEU B 1 38 ? -23.747 18.484 20.432 1.00 55.06 18 LEU B N 1
ATOM 1405 C CA . LEU B 1 38 ? -22.294 18.469 20.430 1.00 52.52 18 LEU B CA 1
ATOM 1406 C C . LEU B 1 38 ? -21.764 18.202 19.018 1.00 51.13 18 LEU B C 1
ATOM 1407 O O . LEU B 1 38 ? -22.146 17.218 18.372 1.00 47.90 18 LEU B O 1
ATOM 1412 N N . ARG B 1 39 ? -20.956 19.129 18.514 1.00 51.08 19 ARG B N 1
ATOM 1413 C CA . ARG B 1 39 ? -20.533 19.095 17.125 1.00 50.16 19 ARG B CA 1
ATOM 1414 C C . ARG B 1 39 ? -19.197 19.788 16.919 1.00 52.69 19 ARG B C 1
ATOM 1415 O O . ARG B 1 39 ? -18.835 20.678 17.721 1.00 52.11 19 ARG B O 1
ATOM 1423 N N . PRO B 1 40 ? -18.450 19.400 15.834 1.00 55.55 20 PRO B N 1
ATOM 1424 C CA . PRO B 1 40 ? -17.237 20.106 15.383 1.00 54.62 20 PRO B CA 1
ATOM 1425 C C . PRO B 1 40 ? -17.611 21.443 14.797 1.00 62.21 20 PRO B C 1
ATOM 1426 O O . PRO B 1 40 ? -18.596 21.555 14.090 1.00 70.33 20 PRO B O 1
ATOM 1430 N N . VAL B 1 41 ? -16.858 22.479 15.115 1.00 66.06 21 VAL B N 1
ATOM 1431 C CA . VAL B 1 41 ? -17.174 23.779 14.531 1.00 66.50 21 VAL B CA 1
ATOM 1432 C C . VAL B 1 41 ? -15.970 24.355 13.803 1.00 61.43 21 VAL B C 1
ATOM 1433 O O . VAL B 1 41 ? -14.854 24.374 14.319 1.00 61.28 21 VAL B O 1
ATOM 1437 N N . GLY B 1 42 ? -16.214 24.805 12.582 1.00 59.09 22 GLY B N 1
ATOM 1438 C CA . GLY B 1 42 ? -15.256 25.593 11.859 1.00 58.68 22 GLY B CA 1
ATOM 1439 C C . GLY B 1 42 ? -14.742 24.763 10.725 1.00 63.99 22 GLY B C 1
ATOM 1440 O O . GLY B 1 42 ? -14.555 23.500 10.854 1.00 58.15 22 GLY B O 1
ATOM 1441 N N . GLU B 1 43 ? -14.466 25.447 9.619 1.00 64.93 23 GLU B N 1
ATOM 1442 C CA . GLU B 1 43 ? -13.814 24.766 8.490 1.00 65.81 23 GLU B CA 1
ATOM 1443 C C . GLU B 1 43 ? -12.375 24.391 8.847 1.00 59.00 23 GLU B C 1
ATOM 1444 O O . GLU B 1 43 ? -11.737 23.604 8.123 1.00 55.23 23 GLU B O 1
ATOM 1450 N N . ASP B 1 44 ? -11.854 24.975 9.929 1.00 53.85 24 ASP B N 1
ATOM 1451 C CA . ASP B 1 44 ? -10.470 24.705 10.302 1.00 53.82 24 ASP B CA 1
ATOM 1452 C C . ASP B 1 44 ? -10.375 23.644 11.396 1.00 47.93 24 ASP B C 1
ATOM 1453 O O . ASP B 1 44 ? -9.276 23.442 11.921 1.00 46.21 24 ASP B O 1
ATOM 1458 N N . PHE B 1 45 ? -11.514 23.045 11.772 1.00 47.60 25 PHE B N 1
ATOM 1459 C CA . PHE B 1 45 ? -11.569 21.964 12.764 1.00 48.67 25 PHE B CA 1
ATOM 1460 C C . PHE B 1 45 ? -10.617 20.845 12.310 1.00 42.44 25 PHE B C 1
ATOM 1461 O O . PHE B 1 45 ? -10.552 20.508 11.112 1.00 43.35 25 PHE B O 1
ATOM 1469 N N . ARG B 1 46 ? -9.805 20.376 13.255 1.00 39.36 26 ARG B N 1
ATOM 1470 C CA . ARG B 1 46 ? -8.836 19.344 12.996 1.00 36.29 26 ARG B CA 1
ATOM 1471 C C . ARG B 1 46 ? -9.360 17.976 13.433 1.00 36.34 26 ARG B C 1
ATOM 1472 O O . ARG B 1 46 ? -9.684 17.776 14.578 1.00 33.32 26 ARG B O 1
ATOM 1480 N N . TRP B 1 47 ? -9.467 17.034 12.474 1.00 36.85 27 TRP B N 1
ATOM 1481 C CA . TRP B 1 47 ? -9.687 15.624 12.742 1.00 33.52 27 TRP B CA 1
ATOM 1482 C C . TRP B 1 47 ? -8.264 15.026 12.915 1.00 30.67 27 TRP B C 1
ATOM 1483 O O . TRP B 1 47 ? -7.518 14.901 11.936 1.00 30.94 27 TRP B O 1
ATOM 1494 N N . TYR B 1 48 ? -7.910 14.691 14.154 1.00 29.28 28 TYR B N 1
ATOM 1495 C CA . TYR B 1 48 ? -6.594 14.109 14.451 1.00 29.47 28 TYR B CA 1
ATOM 1496 C C . TYR B 1 48 ? -6.750 12.585 14.326 1.00 26.29 28 TYR B C 1
ATOM 1497 O O . TYR B 1 48 ? -7.515 11.984 15.066 1.00 27.07 28 TYR B O 1
ATOM 1506 N N . LEU B 1 49 ? -5.989 11.980 13.417 1.00 27.39 29 LEU B N 1
ATOM 1507 C CA . LEU B 1 49 ? -6.193 10.579 13.065 1.00 26.06 29 LEU B CA 1
ATOM 1508 C C . LEU B 1 49 ? -4.844 9.888 12.867 1.00 26.98 29 LEU B C 1
ATOM 1509 O O . LEU B 1 49 ? -3.836 10.545 12.548 1.00 26.75 29 LEU B O 1
ATOM 1514 N N . LYS B 1 50 ? -4.814 8.566 13.125 1.00 26.61 30 LYS B N 1
ATOM 1515 C CA . LYS B 1 50 ? -3.688 7.753 12.637 1.00 26.28 30 LYS B CA 1
ATOM 1516 C C . LYS B 1 50 ? -4.217 6.985 11.482 1.00 24.53 30 LYS B C 1
ATOM 1517 O O . LYS B 1 50 ? -5.288 6.440 11.573 1.00 27.87 30 LYS B O 1
ATOM 1523 N N . MET B 1 51 ? -3.459 6.937 10.399 1.00 27.99 31 MET B N 1
ATOM 1524 C CA . MET B 1 51 ? -3.912 6.328 9.133 1.00 30.47 31 MET B CA 1
ATOM 1525 C C . MET B 1 51 ? -3.016 5.126 8.790 1.00 31.46 31 MET B C 1
ATOM 1526 O O . MET B 1 51 ? -1.846 5.126 9.104 1.00 32.05 31 MET B O 1
ATOM 1531 N N . LYS B 1 52 ? -3.565 4.218 7.996 1.00 31.58 32 LYS B N 1
ATOM 1532 C CA . LYS B 1 52 ? -2.929 2.978 7.652 1.00 29.69 32 LYS B CA 1
ATOM 1533 C C . LYS B 1 52 ? -2.841 3.036 6.133 1.00 30.61 32 LYS B C 1
ATOM 1534 O O . LYS B 1 52 ? -3.871 3.337 5.453 1.00 30.52 32 LYS B O 1
ATOM 1540 N N . CYS B 1 53 ? -1.687 2.659 5.583 1.00 33.06 33 CYS B N 1
ATOM 1541 C CA . CYS B 1 53 ? -1.548 2.591 4.110 1.00 31.93 33 CYS B CA 1
ATOM 1542 C C . CYS B 1 53 ? -2.316 1.302 3.641 1.00 33.99 33 CYS B C 1
ATOM 1543 O O . CYS B 1 53 ? -2.083 0.210 4.126 1.00 33.65 33 CYS B O 1
ATOM 1546 N N . GLY B 1 54 ? -3.192 1.450 2.651 1.00 37.24 34 GLY B N 1
ATOM 1547 C CA . GLY B 1 54 ? -3.895 0.314 2.080 1.00 44.25 34 GLY B CA 1
ATOM 1548 C C . GLY B 1 54 ? -2.969 -0.658 1.333 1.00 43.26 34 GLY B C 1
ATOM 1549 O O . GLY B 1 54 ? -3.376 -1.758 1.121 1.00 46.03 34 GLY B O 1
ATOM 1550 N N . ASN B 1 55 ? -1.766 -0.268 0.915 1.00 42.88 35 ASN B N 1
ATOM 1551 C CA . ASN B 1 55 ? -0.879 -1.222 0.182 1.00 45.09 35 ASN B CA 1
ATOM 1552 C C . ASN B 1 55 ? -0.085 -2.109 1.178 1.00 42.21 35 ASN B C 1
ATOM 1553 O O . ASN B 1 55 ? -0.057 -3.334 1.066 1.00 42.96 35 ASN B O 1
ATOM 1558 N N . CYS B 1 56 ? 0.597 -1.492 2.146 1.00 35.86 36 CYS B N 1
ATOM 1559 C CA . CYS B 1 56 ? 1.570 -2.247 2.961 1.00 34.12 36 CYS B CA 1
ATOM 1560 C C . CYS B 1 56 ? 1.137 -2.327 4.447 1.00 35.30 36 CYS B C 1
ATOM 1561 O O . CYS B 1 56 ? 1.791 -2.975 5.228 1.00 37.68 36 CYS B O 1
ATOM 1564 N N . GLY B 1 57 ? 0.105 -1.598 4.812 1.00 34.12 37 GLY B N 1
ATOM 1565 C CA . GLY B 1 57 ? -0.412 -1.536 6.243 1.00 31.46 37 GLY B CA 1
ATOM 1566 C C . GLY B 1 57 ? 0.304 -0.608 7.200 1.00 31.85 37 GLY B C 1
ATOM 1567 O O . GLY B 1 57 ? -0.006 -0.575 8.390 1.00 29.82 37 GLY B O 1
ATOM 1568 N N . GLU B 1 58 ? 1.300 0.128 6.730 1.00 28.27 38 GLU B N 1
ATOM 1569 C CA . GLU B 1 58 ? 2.091 1.033 7.613 1.00 29.64 38 GLU B CA 1
ATOM 1570 C C . GLU B 1 58 ? 1.143 2.024 8.261 1.00 30.37 38 GLU B C 1
ATOM 1571 O O . GLU B 1 58 ? 0.268 2.614 7.583 1.00 30.45 38 GLU B O 1
ATOM 1577 N N . ILE B 1 59 ? 1.298 2.189 9.564 1.00 24.41 39 ILE B N 1
ATOM 1578 C CA . ILE B 1 59 ? 0.342 3.083 10.282 1.00 24.06 39 ILE B CA 1
ATOM 1579 C C . ILE B 1 59 ? 1.155 4.339 10.682 1.00 25.18 39 ILE B C 1
ATOM 1580 O O . ILE B 1 59 ? 2.332 4.231 11.100 1.00 29.30 39 ILE B O 1
ATOM 1585 N N . SER B 1 60 ? 0.538 5.522 10.612 1.00 27.22 40 SER B N 1
ATOM 1586 C CA . SER B 1 60 ? 1.214 6.795 11.059 1.00 28.57 40 SER B CA 1
ATOM 1587 C C . SER B 1 60 ? 1.911 6.616 12.412 1.00 30.36 40 SER B C 1
ATOM 1588 O O . SER B 1 60 ? 1.305 6.060 13.325 1.00 27.59 40 SER B O 1
ATOM 1591 N N . ASP B 1 61 ? 3.080 7.174 12.579 1.00 29.57 41 ASP B N 1
ATOM 1592 C CA . ASP B 1 61 ? 3.749 7.072 13.905 1.00 34.39 41 ASP B CA 1
ATOM 1593 C C . ASP B 1 61 ? 3.303 8.231 14.803 1.00 37.84 41 ASP B C 1
ATOM 1594 O O . ASP B 1 61 ? 3.574 8.227 16.019 1.00 43.42 41 ASP B O 1
ATOM 1599 N N . LYS B 1 62 ? 2.622 9.225 14.228 1.00 27.13 42 LYS B N 1
ATOM 1600 C CA . LYS B 1 62 ? 2.228 10.446 15.052 1.00 29.86 42 LYS B CA 1
ATOM 1601 C C . LYS B 1 62 ? 0.838 10.782 14.606 1.00 27.92 42 LYS B C 1
ATOM 1602 O O . LYS B 1 62 ? 0.418 10.338 13.548 1.00 24.90 42 LYS B O 1
ATOM 1608 N N . TRP B 1 63 ? 0.095 11.579 15.384 1.00 25.32 43 TRP B N 1
ATOM 1609 C CA . TRP B 1 63 ? -1.208 12.048 14.874 1.00 25.47 43 TRP B CA 1
ATOM 1610 C C . TRP B 1 63 ? -1.021 12.852 13.596 1.00 26.52 43 TRP B C 1
ATOM 1611 O O . TRP B 1 63 ? -0.068 13.616 13.463 1.00 27.98 43 TRP B O 1
ATOM 1622 N N . GLN B 1 64 ? -1.940 12.640 12.679 1.00 26.43 44 GLN B N 1
ATOM 1623 C CA . GLN B 1 64 ? -1.933 13.490 11.434 1.00 29.96 44 GLN B CA 1
ATOM 1624 C C . GLN B 1 64 ? -3.173 14.334 11.558 1.00 30.85 44 GLN B C 1
ATOM 1625 O O . GLN B 1 64 ? -4.130 13.858 12.129 1.00 34.17 44 GLN B O 1
ATOM 1631 N N . TYR B 1 65 ? -3.290 15.515 10.975 1.00 31.86 45 TYR B N 1
ATOM 1632 C CA . TYR B 1 65 ? -4.651 16.147 11.096 1.00 32.03 45 TYR B CA 1
ATOM 1633 C C . TYR B 1 65 ? -5.150 16.498 9.697 1.00 34.92 45 TYR B C 1
ATOM 1634 O O . TYR B 1 65 ? -4.345 16.815 8.831 1.00 35.20 45 TYR B O 1
ATOM 1643 N N . ILE B 1 66 ? -6.450 16.395 9.497 1.00 34.02 46 ILE B N 1
ATOM 1644 C CA . ILE B 1 66 ? -6.987 16.764 8.163 1.00 38.54 46 ILE B CA 1
ATOM 1645 C C . ILE B 1 66 ? -8.089 17.784 8.460 1.00 39.42 46 ILE B C 1
ATOM 1646 O O . ILE B 1 66 ? -8.741 17.767 9.529 1.00 36.88 46 ILE B O 1
ATOM 1651 N N . ARG B 1 67 ? -8.344 18.659 7.500 1.00 40.43 47 ARG B N 1
ATOM 1652 C CA . ARG B 1 67 ? -9.369 19.668 7.703 1.00 41.66 47 ARG B CA 1
ATOM 1653 C C . ARG B 1 67 ? -10.149 19.957 6.416 1.00 45.82 47 ARG B C 1
ATOM 1654 O O . ARG B 1 67 ? -9.551 19.940 5.343 1.00 45.72 47 ARG B O 1
ATOM 1662 N N . LEU B 1 68 ? -11.435 20.284 6.566 1.00 48.29 48 LEU B N 1
ATOM 1663 C CA . LEU B 1 68 ? -12.326 20.621 5.443 1.00 53.34 48 LEU B CA 1
ATOM 1664 C C . LEU B 1 68 ? -11.716 21.666 4.544 1.00 59.47 48 LEU B C 1
ATOM 1665 O O . LEU B 1 68 ? -11.748 21.558 3.313 1.00 60.34 48 LEU B O 1
ATOM 1670 N N . MET B 1 69 ? -11.114 22.664 5.173 1.00 57.36 49 MET B N 1
ATOM 1671 C CA . MET B 1 69 ? -10.609 23.797 4.468 1.00 62.08 49 MET B CA 1
ATOM 1672 C C . MET B 1 69 ? -9.403 23.457 3.604 1.00 59.89 49 MET B C 1
ATOM 1673 O O . MET B 1 69 ? -8.981 24.286 2.826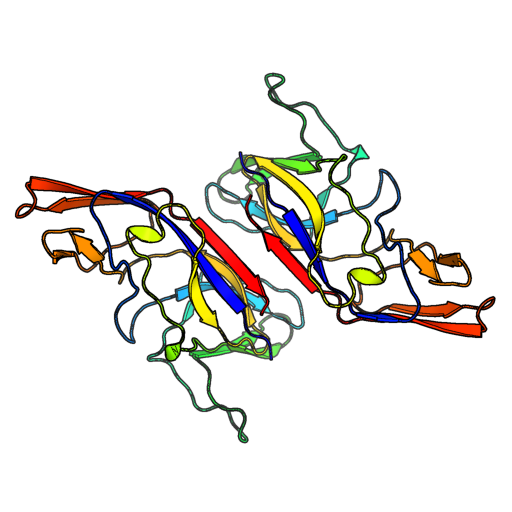 1.00 60.47 49 MET B O 1
ATOM 1678 N N . ASP B 1 70 ? -8.821 22.286 3.766 1.00 57.14 50 ASP B N 1
ATOM 1679 C CA . ASP B 1 70 ? -7.602 21.964 3.028 1.00 59.97 50 ASP B CA 1
ATOM 1680 C C . ASP B 1 70 ? -7.860 21.298 1.669 1.00 64.37 50 ASP B C 1
ATOM 1681 O O . ASP B 1 70 ? -6.928 20.984 0.957 1.00 65.10 50 ASP B O 1
ATOM 1686 N N . SER B 1 71 ? -9.128 21.070 1.350 1.00 69.99 51 SER B N 1
ATOM 1687 C CA . SER B 1 71 ? -9.545 20.433 0.091 1.00 79.29 51 SER B CA 1
ATOM 1688 C C . SER B 1 71 ? -8.775 20.830 -1.175 1.00 78.44 51 SER B C 1
ATOM 1689 O O . SER B 1 71 ? -8.469 21.976 -1.413 1.00 74.47 51 SER B O 1
ATOM 1692 N N . VAL B 1 72 ? -8.467 19.843 -1.987 1.00 83.85 52 VAL B N 1
ATOM 1693 C CA . VAL B 1 72 ? -7.489 19.936 -3.050 1.00 86.55 52 VAL B CA 1
ATOM 1694 C C . VAL B 1 72 ? -7.971 19.044 -4.177 1.00 86.55 52 VAL B C 1
ATOM 1695 O O . VAL B 1 72 ? -8.725 18.127 -3.944 1.00 74.08 52 VAL B O 1
ATOM 1699 N N . ALA B 1 73 ? -7.531 19.298 -5.398 1.00 88.37 53 ALA B N 1
ATOM 1700 C CA . ALA B 1 73 ? -8.014 18.509 -6.521 1.00 84.72 53 ALA B CA 1
ATOM 1701 C C . ALA B 1 73 ? -6.999 17.466 -6.973 1.00 84.03 53 ALA B C 1
ATOM 1702 O O . ALA B 1 73 ? -5.815 17.747 -7.094 1.00 85.44 53 ALA B O 1
ATOM 1704 N N . LEU B 1 74 ? -7.486 16.250 -7.158 1.00 78.77 54 LEU B N 1
ATOM 1705 C CA . LEU B 1 74 ? -6.668 15.122 -7.558 1.00 84.43 54 LEU B CA 1
ATOM 1706 C C . LEU B 1 74 ? -6.254 15.147 -9.026 1.00 92.90 54 LEU B C 1
ATOM 1707 O O . LEU B 1 74 ? -6.927 15.749 -9.845 1.00 90.90 54 LEU B O 1
ATOM 1712 N N . LYS B 1 75 ? -5.168 14.451 -9.357 1.00 104.48 55 LYS B N 1
ATOM 1713 C CA . LYS B 1 75 ? -4.769 14.322 -10.745 1.00 110.66 55 LYS B CA 1
ATOM 1714 C C . LYS B 1 75 ? -5.920 13.655 -11.433 1.00 112.95 55 LYS B C 1
ATOM 1715 O O . LYS B 1 75 ? -6.431 12.672 -10.946 1.00 112.68 55 LYS B O 1
ATOM 1721 N N . GLY B 1 76 ? -6.293 14.148 -12.603 1.00 121.51 56 GLY B N 1
ATOM 1722 C CA . GLY B 1 76 ? -7.325 13.500 -13.373 1.00 121.78 56 GLY B CA 1
ATOM 1723 C C . GLY B 1 76 ? -8.715 13.906 -12.953 1.00 124.74 56 GLY B C 1
ATOM 1724 O O . GLY B 1 76 ? -9.696 13.320 -13.404 1.00 125.73 56 GLY B O 1
ATOM 1725 N N . GLY B 1 77 ? -8.810 14.865 -12.050 1.00 124.84 57 GLY B N 1
ATOM 1726 C CA . GLY B 1 77 ? -10.108 15.409 -11.694 1.00 122.00 57 GLY B CA 1
ATOM 1727 C C . GLY B 1 77 ? -10.980 14.257 -11.234 1.00 117.16 57 GLY B C 1
ATOM 1728 O O . GLY B 1 77 ? -12.193 14.268 -11.364 1.00 112.98 57 GLY B O 1
ATOM 1729 N N . ARG B 1 78 ? -10.318 13.242 -10.702 1.00 116.23 58 ARG B N 1
ATOM 1730 C CA . ARG B 1 78 ? -10.960 12.062 -10.146 1.00 113.75 58 ARG B CA 1
ATOM 1731 C C . ARG B 1 78 ? -11.694 12.396 -8.873 1.00 111.87 58 ARG B C 1
ATOM 1732 O O . ARG B 1 78 ? -12.586 11.676 -8.453 1.00 108.76 58 ARG B O 1
ATOM 1740 N N . GLY B 1 79 ? -11.252 13.459 -8.228 1.00 104.87 59 GLY B N 1
ATOM 1741 C CA . GLY B 1 79 ? -11.872 13.905 -7.007 1.00 96.48 59 GLY B CA 1
ATOM 1742 C C . GLY B 1 79 ? -11.015 14.965 -6.381 1.00 88.42 59 GLY B C 1
ATOM 1743 O O . GLY B 1 79 ? -10.053 15.461 -6.973 1.00 83.44 59 GLY B O 1
ATOM 1744 N N . SER B 1 80 ? -11.359 15.291 -5.151 1.00 80.49 60 SER B N 1
ATOM 1745 C CA . SER B 1 80 ? -10.538 16.174 -4.367 1.00 74.40 60 SER B CA 1
ATOM 1746 C C . SER B 1 80 ? -10.111 15.392 -3.143 1.00 66.04 60 SER B C 1
ATOM 1747 O O . SER B 1 80 ? -10.740 14.420 -2.803 1.00 68.74 60 SER B O 1
ATOM 1750 N N . ALA B 1 81 ? -9.024 15.797 -2.515 1.00 58.54 61 ALA B N 1
ATOM 1751 C CA . ALA B 1 81 ? -8.561 15.146 -1.267 1.00 49.86 61 ALA B CA 1
ATOM 1752 C C . ALA B 1 81 ? -8.314 16.187 -0.166 1.00 50.77 61 ALA B C 1
ATOM 1753 O O . ALA B 1 81 ? -7.913 17.347 -0.430 1.00 51.32 61 ALA B O 1
ATOM 1755 N N . SER B 1 82 ? -8.596 15.809 1.081 1.00 48.76 62 SER B N 1
ATOM 1756 C CA . SER B 1 82 ? -8.239 16.671 2.201 1.00 47.50 62 SER B CA 1
ATOM 1757 C C . SER B 1 82 ? -6.741 16.540 2.519 1.00 46.42 62 SER B C 1
ATOM 1758 O O . SER B 1 82 ? -6.171 17.418 3.139 1.00 50.52 62 SER B O 1
ATOM 1761 N N . MET B 1 83 ? -6.135 15.399 2.199 1.00 44.19 63 MET B N 1
ATOM 1762 C CA . MET B 1 83 ? -4.719 15.114 2.472 1.00 42.14 63 MET B CA 1
ATOM 1763 C C . MET B 1 83 ? -4.211 14.064 1.476 1.00 43.71 63 MET B C 1
ATOM 1764 O O . MET B 1 83 ? -4.891 13.053 1.215 1.00 42.23 63 MET B O 1
ATOM 1769 N N . VAL B 1 84 ? -3.022 14.292 0.962 1.00 42.97 64 VAL B N 1
ATOM 1770 C CA . VAL B 1 84 ? -2.388 13.419 0.005 1.00 50.10 64 VAL B CA 1
ATOM 1771 C C . VAL B 1 84 ? -1.001 13.180 0.582 1.00 54.00 64 VAL B C 1
ATOM 1772 O O . VAL B 1 84 ? -0.322 14.142 0.906 1.00 53.05 64 VAL B O 1
ATOM 1776 N N . GLN B 1 85 ? -0.588 11.916 0.778 1.00 51.70 65 GLN B N 1
ATOM 1777 C CA . GLN B 1 85 ? 0.793 11.653 1.210 1.00 54.95 65 GLN B CA 1
ATOM 1778 C C . GLN B 1 85 ? 1.355 10.314 0.738 1.00 51.15 65 GLN B C 1
ATOM 1779 O O . GLN B 1 85 ? 0.631 9.339 0.526 1.00 47.94 65 GLN B O 1
ATOM 1785 N N . LYS B 1 86 ? 2.650 10.310 0.559 1.00 50.57 66 LYS B N 1
ATOM 1786 C CA . LYS B 1 86 ? 3.334 9.139 0.119 1.00 49.76 66 LYS B CA 1
ATOM 1787 C C . LYS B 1 86 ? 3.699 8.321 1.323 1.00 47.49 66 LYS B C 1
ATOM 1788 O O . LYS B 1 86 ? 4.230 8.841 2.315 1.00 45.27 66 LYS B O 1
ATOM 1794 N N . CYS B 1 87 ? 3.355 7.021 1.271 1.00 46.21 67 CYS B N 1
ATOM 1795 C CA . CYS B 1 87 ? 3.632 6.118 2.388 1.00 41.51 67 CYS B CA 1
ATOM 1796 C C . CYS B 1 87 ? 5.146 6.128 2.697 1.00 41.58 67 CYS B C 1
ATOM 1797 O O . CYS B 1 87 ? 5.954 5.920 1.801 1.00 40.28 67 CYS B O 1
ATOM 1800 N N . LYS B 1 88 ? 5.522 6.251 3.963 1.00 41.48 68 LYS B N 1
ATOM 1801 C CA . LYS B 1 88 ? 6.950 6.226 4.306 1.00 46.71 68 LYS B CA 1
ATOM 1802 C C . LYS B 1 88 ? 7.596 4.830 4.138 1.00 45.16 68 LYS B C 1
ATOM 1803 O O . LYS B 1 88 ? 8.818 4.708 4.105 1.00 44.28 68 LYS B O 1
ATOM 1809 N N . LEU B 1 89 ? 6.796 3.777 4.080 1.00 38.06 69 LEU B N 1
ATOM 1810 C CA . LEU B 1 89 ? 7.405 2.468 3.831 1.00 38.56 69 LEU B CA 1
ATOM 1811 C C . LEU B 1 89 ? 7.438 2.131 2.357 1.00 41.18 69 LEU B C 1
ATOM 1812 O O . LEU B 1 89 ? 8.525 1.824 1.807 1.00 39.78 69 LEU B O 1
ATOM 1817 N N . CYS B 1 90 ? 6.271 2.174 1.722 1.00 39.37 70 CYS B N 1
ATOM 1818 C CA . CYS B 1 90 ? 6.135 1.552 0.397 1.00 42.24 70 CYS B CA 1
ATOM 1819 C C . CYS B 1 90 ? 6.095 2.605 -0.735 1.00 45.42 70 CYS B C 1
ATOM 1820 O O . CYS B 1 90 ? 6.066 2.229 -1.910 1.00 43.71 70 CYS B O 1
ATOM 1823 N N . ALA B 1 91 ? 6.082 3.897 -0.356 1.00 43.25 71 ALA B N 1
ATOM 1824 C CA . ALA B 1 91 ? 6.092 5.100 -1.259 1.00 44.21 71 ALA B CA 1
ATOM 1825 C C . ALA B 1 91 ? 4.842 5.287 -2.086 1.00 46.15 71 ALA B C 1
ATOM 1826 O O . ALA B 1 91 ? 4.840 6.126 -2.985 1.00 50.94 71 ALA B O 1
ATOM 1828 N N . ARG B 1 92 ? 3.793 4.504 -1.874 1.00 48.14 72 ARG B N 1
ATOM 1829 C CA . ARG B 1 92 ? 2.590 4.684 -2.681 1.00 50.29 72 ARG B CA 1
ATOM 1830 C C . ARG B 1 92 ? 1.893 5.986 -2.272 1.00 51.47 72 ARG B C 1
ATOM 1831 O O . ARG B 1 92 ? 1.919 6.378 -1.095 1.00 43.19 72 ARG B O 1
ATOM 1839 N N . GLU B 1 93 ? 1.267 6.644 -3.257 1.00 48.98 73 GLU B N 1
ATOM 1840 C CA . GLU B 1 93 ? 0.594 7.943 -3.014 1.00 50.13 73 GLU B CA 1
ATOM 1841 C C . GLU B 1 93 ? -0.875 7.673 -2.633 1.00 49.06 73 GLU B C 1
ATOM 1842 O O . GLU B 1 93 ? -1.684 7.230 -3.481 1.00 48.70 73 GLU B O 1
ATOM 1848 N N . ASN B 1 94 ? -1.236 7.961 -1.399 1.00 42.30 74 ASN B N 1
ATOM 1849 C CA . ASN B 1 94 ? -2.579 7.641 -0.912 1.00 39.07 74 ASN B CA 1
ATOM 1850 C C . ASN B 1 94 ? -3.312 8.914 -0.560 1.00 43.87 74 ASN B C 1
ATOM 1851 O O . ASN B 1 94 ? -2.654 9.917 -0.265 1.00 44.65 74 ASN B O 1
ATOM 1856 N N . SER B 1 95 ? -4.652 8.882 -0.459 1.00 41.79 75 SER B N 1
ATOM 1857 C CA . SER B 1 95 ? -5.358 10.107 -0.042 1.00 40.51 75 SER B CA 1
ATOM 1858 C C . SER B 1 95 ? -6.618 9.791 0.707 1.00 41.12 75 SER B C 1
ATOM 1859 O O . SER B 1 95 ? -7.060 8.629 0.760 1.00 42.71 75 SER B O 1
ATOM 1862 N N . ILE B 1 96 ? -7.135 10.814 1.388 1.00 39.14 76 ILE B N 1
ATOM 1863 C CA . ILE B 1 96 ? -8.358 10.718 2.125 1.00 37.31 76 ILE B CA 1
ATOM 1864 C C . ILE B 1 96 ? -9.122 12.067 1.989 1.00 40.88 76 ILE B C 1
ATOM 1865 O O . ILE B 1 96 ? -8.461 13.138 1.853 1.00 41.08 76 ILE B O 1
ATOM 1870 N N . GLU B 1 97 ? -10.469 12.002 2.015 1.00 36.49 77 GLU B N 1
ATOM 1871 C CA . GLU B 1 97 ? -11.275 13.251 1.878 1.00 40.79 77 GLU B CA 1
ATOM 1872 C C . GLU B 1 97 ? -12.332 13.217 2.958 1.00 39.84 77 GLU B C 1
ATOM 1873 O O . GLU B 1 97 ? -12.982 12.199 3.171 1.00 41.94 77 GLU B O 1
ATOM 1879 N N . ILE B 1 98 ? -12.527 14.316 3.669 1.00 42.12 78 ILE B N 1
ATOM 1880 C CA . ILE B 1 98 ? -13.653 14.426 4.586 1.00 42.36 78 ILE B CA 1
ATOM 1881 C C . ILE B 1 98 ? -14.925 14.655 3.762 1.00 44.39 78 ILE B C 1
ATOM 1882 O O . ILE B 1 98 ? -14.899 15.430 2.779 1.00 45.10 78 ILE B O 1
ATOM 1887 N N . LEU B 1 99 ? -16.029 14.006 4.141 1.00 44.43 79 LEU B N 1
ATOM 1888 C CA . LEU B 1 99 ? -17.308 14.229 3.385 1.00 51.99 79 LEU B CA 1
ATOM 1889 C C . LEU B 1 99 ? -18.205 15.232 4.121 1.00 49.41 79 LEU B C 1
ATOM 1890 O O . LEU B 1 99 ? -18.895 14.880 5.082 1.00 49.44 79 LEU B O 1
ATOM 1895 N N . SER B 1 100 ? -18.160 16.481 3.658 1.00 56.34 80 SER B N 1
ATOM 1896 C CA . SER B 1 100 ? -18.688 17.627 4.409 1.00 55.70 80 SER B CA 1
ATOM 1897 C C . SER B 1 100 ? -20.147 17.446 4.780 1.00 59.66 80 SER B C 1
ATOM 1898 O O . SER B 1 100 ? -20.526 17.756 5.911 1.00 58.43 80 SER B O 1
ATOM 1901 N N . SER B 1 101 ? -20.955 16.965 3.823 1.00 55.16 81 SER B N 1
ATOM 1902 C CA . SER B 1 101 ? -22.348 16.694 4.079 1.00 58.26 81 SER B CA 1
ATOM 1903 C C . SER B 1 101 ? -22.649 15.679 5.160 1.00 55.69 81 SER B C 1
ATOM 1904 O O . SER B 1 101 ? -23.800 15.601 5.614 1.00 56.60 81 SER B O 1
ATOM 1907 N N . THR B 1 102 ? -21.626 14.935 5.614 1.00 53.64 82 THR B N 1
ATOM 1908 C CA A THR B 1 102 ? -21.828 13.824 6.486 0.50 52.74 82 THR B CA 1
ATOM 1909 C CA B THR B 1 102 ? -21.838 13.815 6.493 0.50 49.09 82 THR B CA 1
ATOM 1910 C C . THR B 1 102 ? -21.600 14.184 7.974 1.00 51.88 82 THR B C 1
ATOM 1911 O O . THR B 1 102 ? -21.847 13.375 8.860 1.00 46.78 82 THR B O 1
ATOM 1918 N N . ILE B 1 103 ? -21.141 15.398 8.248 1.00 51.82 83 ILE B N 1
ATOM 1919 C CA . ILE B 1 103 ? -20.874 15.786 9.632 1.00 50.27 83 ILE B CA 1
ATOM 1920 C C . ILE B 1 103 ? -22.180 15.956 10.418 1.00 54.29 83 ILE B C 1
ATOM 1921 O O . ILE B 1 103 ? -23.113 16.679 9.975 1.00 52.71 83 ILE B O 1
ATOM 1926 N N . LYS B 1 104 ? -22.301 15.252 11.538 1.00 47.99 84 LYS B N 1
ATOM 1927 C CA . LYS B 1 104 ? -23.568 15.286 12.304 1.00 51.62 84 LYS B CA 1
ATOM 1928 C C . LYS B 1 104 ? -23.266 15.539 13.758 1.00 52.02 84 LYS B C 1
ATOM 1929 O O . LYS B 1 104 ? -22.219 15.084 14.253 1.00 48.98 84 LYS B O 1
ATOM 1935 N N . PRO B 1 105 ? -24.165 16.253 14.452 1.00 51.45 85 PRO B N 1
ATOM 1936 C CA . PRO B 1 105 ? -23.962 16.469 15.883 1.00 50.07 85 PRO B CA 1
ATOM 1937 C C . PRO B 1 105 ? -24.348 15.226 16.701 1.00 49.32 85 PRO B C 1
ATOM 1938 O O . PRO B 1 105 ? -25.016 14.306 16.190 1.00 48.40 85 PRO B O 1
ATOM 1942 N N . TYR B 1 106 ? -23.915 15.218 17.954 1.00 45.82 86 TYR B N 1
ATOM 1943 C CA . TYR B 1 106 ? -24.164 14.147 18.893 1.00 46.24 86 TYR B CA 1
ATOM 1944 C C . TYR B 1 106 ? -25.105 14.766 19.946 1.00 50.30 86 TYR B C 1
ATOM 1945 O O . TYR B 1 106 ? -24.716 15.694 20.710 1.00 49.02 86 TYR B O 1
ATOM 1954 N N . ASN B 1 107 ? -26.310 14.227 20.036 1.00 50.35 87 ASN B N 1
ATOM 1955 C CA . ASN B 1 107 ? -27.369 14.886 20.797 1.00 53.08 87 ASN B CA 1
ATOM 1956 C C . ASN B 1 107 ? -27.774 14.134 22.054 1.00 53.55 87 ASN B C 1
ATOM 1957 O O . ASN B 1 107 ? -27.378 13.008 22.245 1.00 54.31 87 ASN B O 1
ATOM 1962 N N . ALA B 1 108 ? -28.646 14.755 22.877 1.00 57.38 88 ALA B N 1
ATOM 1963 C CA . ALA B 1 108 ? -29.012 14.210 24.167 1.00 57.18 88 ALA B CA 1
ATOM 1964 C C . ALA B 1 108 ? -29.600 12.817 23.992 1.00 58.93 88 ALA B C 1
ATOM 1965 O O . ALA B 1 108 ? -29.304 11.939 24.789 1.00 63.51 88 ALA B O 1
ATOM 1967 N N . GLU B 1 109 ? -30.401 12.614 22.943 1.00 59.58 89 GLU B N 1
ATOM 1968 C CA . GLU B 1 109 ? -31.076 11.332 22.671 1.00 63.71 89 GLU B CA 1
ATOM 1969 C C . GLU B 1 109 ? -30.090 10.229 22.285 1.00 60.83 89 GLU B C 1
ATOM 1970 O O . GLU B 1 109 ? -30.385 9.040 22.413 1.00 60.79 89 GLU B O 1
ATOM 1976 N N . ASP B 1 110 ? -28.904 10.637 21.843 1.00 58.85 90 ASP B N 1
ATOM 1977 C CA . ASP B 1 110 ? -27.855 9.711 21.396 1.00 55.69 90 ASP B CA 1
ATOM 1978 C C . ASP B 1 110 ? -27.072 9.181 22.576 1.00 54.52 90 ASP B C 1
ATOM 1979 O O . ASP B 1 110 ? -26.257 8.302 22.415 1.00 52.41 90 ASP B O 1
ATOM 1984 N N . ASN B 1 111 ? -27.335 9.723 23.764 1.00 56.74 91 ASN B N 1
ATOM 1985 C CA . ASN B 1 111 ? -26.539 9.410 24.952 1.00 57.00 91 ASN B CA 1
ATOM 1986 C C . ASN B 1 111 ? -26.134 7.930 25.089 1.00 57.44 91 ASN B C 1
ATOM 1987 O O . ASN B 1 111 ? -26.970 7.040 25.021 1.00 53.31 91 ASN B O 1
ATOM 1992 N N . GLU B 1 112 ? -24.850 7.680 25.316 1.00 56.84 92 GLU B N 1
ATOM 1993 C CA . GLU B 1 112 ? -24.337 6.305 25.487 1.00 58.63 92 GLU B CA 1
ATOM 1994 C C . GLU B 1 112 ? -24.559 5.345 24.275 1.00 54.15 92 GLU B C 1
ATOM 1995 O O . GLU B 1 112 ? -24.472 4.155 24.443 1.00 56.33 92 GLU B O 1
ATOM 2001 N N . ASN B 1 113 ? -24.893 5.868 23.099 1.00 49.47 93 ASN B N 1
ATOM 2002 C CA . ASN B 1 113 ? -24.935 5.068 21.872 1.00 51.81 93 ASN B CA 1
ATOM 2003 C C . ASN B 1 113 ? -23.837 5.540 20.917 1.00 46.14 93 ASN B C 1
ATOM 2004 O O . ASN B 1 113 ? -23.529 6.729 20.888 1.00 44.51 93 ASN B O 1
ATOM 2009 N N . PHE B 1 114 ? -23.316 4.630 20.072 1.00 43.60 94 PHE B N 1
ATOM 2010 C CA . PHE B 1 114 ? -22.438 5.052 18.994 1.00 38.26 94 PHE B CA 1
ATOM 2011 C C . PHE B 1 114 ? -23.260 5.718 17.956 1.00 40.44 94 PHE B C 1
ATOM 2012 O O . PHE B 1 114 ? -24.331 5.207 17.596 1.00 42.89 94 PHE B O 1
ATOM 2020 N N . LYS B 1 115 ? -22.717 6.772 17.353 1.00 38.64 95 LYS B N 1
ATOM 2021 C CA . LYS B 1 115 ? -23.462 7.465 16.285 1.00 40.70 95 LYS B CA 1
ATOM 2022 C C . LYS B 1 115 ? -22.427 8.004 15.311 1.00 39.39 95 LYS B C 1
ATOM 2023 O O . LYS B 1 115 ? -21.443 8.604 15.733 1.00 38.73 95 LYS B O 1
ATOM 2029 N N . THR B 1 116 ? -22.636 7.800 14.020 1.00 40.71 96 THR B N 1
ATOM 2030 C CA . THR B 1 116 ? -21.747 8.378 13.014 1.00 39.02 96 THR B CA 1
ATOM 2031 C C . THR B 1 116 ? -21.765 9.911 13.106 1.00 41.96 96 THR B C 1
ATOM 2032 O O . THR B 1 116 ? -22.831 10.539 13.070 1.00 41.14 96 THR B O 1
ATOM 2036 N N . ILE B 1 117 ? -20.605 10.524 13.316 1.00 39.42 97 ILE B N 1
ATOM 2037 C CA . ILE B 1 117 ? -20.489 11.991 13.310 1.00 42.06 97 ILE B CA 1
ATOM 2038 C C . ILE B 1 117 ? -19.772 12.551 12.075 1.00 41.71 97 ILE B C 1
ATOM 2039 O O . ILE B 1 117 ? -19.812 13.781 11.803 1.00 43.32 97 ILE B O 1
ATOM 2044 N N . VAL B 1 118 ? -19.101 11.682 11.334 1.00 37.04 98 VAL B N 1
ATOM 2045 C CA . VAL B 1 118 ? -18.541 12.078 10.042 1.00 35.91 98 VAL B CA 1
ATOM 2046 C C . VAL B 1 118 ? -18.158 10.830 9.249 1.00 41.55 98 VAL B C 1
ATOM 2047 O O . VAL B 1 118 ? -17.896 9.777 9.849 1.00 37.45 98 VAL B O 1
ATOM 2051 N N . GLU B 1 119 ? -18.053 10.975 7.932 1.00 38.54 99 GLU B N 1
ATOM 2052 C CA . GLU B 1 119 ? -17.576 9.912 7.040 1.00 41.01 99 GLU B CA 1
ATOM 2053 C C . GLU B 1 119 ? -16.422 10.448 6.218 1.00 38.49 99 GLU B C 1
ATOM 2054 O O . GLU B 1 119 ? -16.414 11.587 5.895 1.00 38.12 99 GLU B O 1
ATOM 2060 N N . PHE B 1 120 ? -15.483 9.585 5.834 1.00 38.80 100 PHE B N 1
ATOM 2061 C CA . PHE B 1 120 ? -14.331 9.938 4.993 1.00 35.33 100 PHE B CA 1
ATOM 2062 C C . PHE B 1 120 ? -14.397 9.035 3.762 1.00 39.10 100 PHE B C 1
ATOM 2063 O O . PHE B 1 120 ? -14.732 7.852 3.891 1.00 38.51 100 PHE B O 1
ATOM 2071 N N . GLU B 1 121 ? -13.960 9.543 2.611 1.00 39.75 101 GLU B N 1
ATOM 2072 C CA . GLU B 1 121 ? -13.748 8.692 1.425 1.00 41.39 101 GLU B CA 1
ATOM 2073 C C . GLU B 1 121 ? -12.265 8.399 1.380 1.00 44.59 101 GLU B C 1
ATOM 2074 O O . GLU B 1 121 ? -11.439 9.305 1.372 1.00 43.66 101 GLU B O 1
ATOM 2080 N N . CYS B 1 122 ? -11.912 7.113 1.452 1.00 43.84 102 CYS B N 1
ATOM 2081 C CA . CYS B 1 122 ? -10.528 6.681 1.542 1.00 41.97 102 CYS B CA 1
ATOM 2082 C C . CYS B 1 122 ? -9.995 6.162 0.204 1.00 42.65 102 CYS B C 1
ATOM 2083 O O . CYS B 1 122 ? -10.615 5.283 -0.448 1.00 45.23 102 CYS B O 1
ATOM 2086 N N . ARG B 1 123 ? -8.881 6.735 -0.220 1.00 42.20 103 ARG B N 1
ATOM 2087 C CA . ARG B 1 123 ? -8.183 6.248 -1.413 1.00 46.87 103 ARG B CA 1
ATOM 2088 C C . ARG B 1 123 ? -6.751 5.866 -1.030 1.00 46.04 103 ARG B C 1
ATOM 2089 O O . ARG B 1 123 ? -5.780 6.455 -1.486 1.00 43.33 103 ARG B O 1
ATOM 2097 N N . GLY B 1 124 ? -6.659 4.807 -0.237 1.00 47.46 104 GLY B N 1
ATOM 2098 C CA . GLY B 1 124 ? -5.401 4.249 0.179 1.00 51.05 104 GLY B CA 1
ATOM 2099 C C . GLY B 1 124 ? -4.960 4.711 1.566 1.00 46.11 104 GLY B C 1
ATOM 2100 O O . GLY B 1 124 ? -3.937 4.253 2.042 1.00 49.56 104 GLY B O 1
ATOM 2101 N N . LEU B 1 125 ? -5.674 5.666 2.183 1.00 44.30 105 LEU B N 1
ATOM 2102 C CA . LEU B 1 125 ? -5.357 6.082 3.574 1.00 45.46 105 LEU B CA 1
ATOM 2103 C C . LEU B 1 125 ? -6.590 5.824 4.399 1.00 48.31 105 LEU B C 1
ATOM 2104 O O . LEU B 1 125 ? -7.649 6.449 4.137 1.00 42.11 105 LEU B O 1
ATOM 2109 N N . GLU B 1 126 ? -6.502 4.887 5.345 1.00 38.75 106 GLU B N 1
ATOM 2110 C CA . GLU B 1 126 ? -7.677 4.541 6.124 1.00 38.14 106 GLU B CA 1
ATOM 2111 C C . GLU B 1 126 ? -7.392 4.867 7.601 1.00 35.66 106 GLU B C 1
ATOM 2112 O O . GLU B 1 126 ? -6.341 4.464 8.119 1.00 30.40 106 GLU B O 1
ATOM 2118 N N . PRO B 1 127 ? -8.306 5.613 8.269 1.00 34.05 107 PRO B N 1
ATOM 2119 C CA . PRO B 1 127 ? -8.081 5.959 9.671 1.00 30.97 107 PRO B CA 1
ATOM 2120 C C . PRO B 1 127 ? -8.293 4.742 10.551 1.00 28.95 107 PRO B C 1
ATOM 2121 O O . PRO B 1 127 ? -9.232 3.967 10.284 1.00 33.02 107 PRO B O 1
ATOM 2125 N N . VAL B 1 128 ? -7.374 4.508 11.499 1.00 26.17 108 VAL B N 1
ATOM 2126 C CA . VAL B 1 128 ? -7.464 3.407 12.438 1.00 28.04 108 VAL B CA 1
ATOM 2127 C C . VAL B 1 128 ? -7.466 3.870 13.851 1.00 28.19 108 VAL B C 1
ATOM 2128 O O . VAL B 1 128 ? -7.682 3.044 14.760 1.00 28.19 108 VAL B O 1
ATOM 2132 N N . ASP B 1 129 ? -7.264 5.187 14.091 1.00 26.20 109 ASP B N 1
ATOM 2133 C CA . ASP B 1 129 ? -7.450 5.695 15.479 1.00 25.91 109 ASP B CA 1
ATOM 2134 C C . ASP B 1 129 ? -7.779 7.170 15.376 1.00 27.02 109 ASP B C 1
ATOM 2135 O O . ASP B 1 129 ? -7.589 7.803 14.335 1.00 26.31 109 ASP B O 1
ATOM 2140 N N . PHE B 1 130 ? -8.246 7.756 16.484 1.00 26.00 110 PHE B N 1
ATOM 2141 C CA . PHE B 1 130 ? -8.820 9.118 16.398 1.00 29.36 110 PHE B CA 1
ATOM 2142 C C . PHE B 1 130 ? -8.599 9.758 17.760 1.00 28.75 110 PHE B C 1
ATOM 2143 O O . PHE B 1 130 ? -8.799 9.080 18.776 1.00 30.56 110 PHE B O 1
ATOM 2151 N N . GLN B 1 131 ? -8.186 11.023 17.766 1.00 29.57 111 GLN B N 1
ATOM 2152 C CA . GLN B 1 131 ? -7.981 11.760 19.072 1.00 30.19 111 GLN B CA 1
ATOM 2153 C C . GLN B 1 131 ? -8.913 12.985 19.035 1.00 31.32 111 GLN B C 1
ATOM 2154 O O . GLN B 1 131 ? -8.568 13.948 18.360 1.00 31.61 111 GLN B O 1
ATOM 2160 N N . PRO B 1 132 ? -10.121 12.911 19.639 1.00 34.90 112 PRO B N 1
ATOM 2161 C CA . PRO B 1 132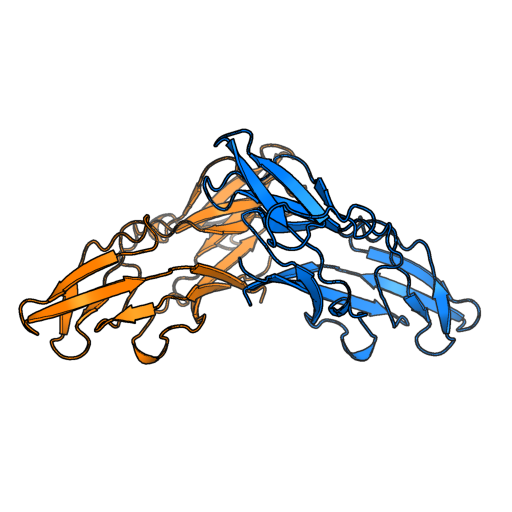 ? -10.910 14.163 19.597 1.00 40.74 112 PRO B CA 1
ATOM 2162 C C . PRO B 1 132 ? -10.195 15.233 20.424 1.00 38.89 112 PRO B C 1
ATOM 2163 O O . PRO B 1 132 ? -9.633 14.935 21.472 1.00 39.58 112 PRO B O 1
ATOM 2167 N N . GLN B 1 133 ? -10.123 16.431 19.896 1.00 38.28 113 GLN B N 1
ATOM 2168 C CA . GLN B 1 133 ? -9.371 17.481 20.581 1.00 42.82 113 GLN B CA 1
ATOM 2169 C C . GLN B 1 133 ? -10.238 18.747 20.639 1.00 41.96 113 GLN B C 1
ATOM 2170 O O . GLN B 1 133 ? -11.382 18.676 21.079 1.00 40.39 113 GLN B O 1
ATOM 2176 N N . ALA B 1 134 ? -9.697 19.878 20.185 1.00 45.61 114 ALA B N 1
ATOM 2177 C CA . ALA B 1 134 ? -10.343 21.191 20.351 1.00 48.96 114 ALA B CA 1
ATOM 2178 C C . ALA B 1 134 ? -11.331 21.384 19.255 1.00 49.29 114 ALA B C 1
ATOM 2179 O O . ALA B 1 134 ? -11.330 20.642 18.232 1.00 45.80 114 ALA B O 1
ATOM 2181 N N . GLY B 1 135 ? -12.186 22.386 19.439 1.00 49.95 115 GLY B N 1
ATOM 2182 C CA . GLY B 1 135 ? -13.046 22.862 18.380 1.00 47.63 115 GLY B CA 1
ATOM 2183 C C . GLY B 1 135 ? -14.444 22.331 18.407 1.00 46.15 115 GLY B C 1
ATOM 2184 O O . GLY B 1 135 ? -15.161 22.493 17.442 1.00 48.84 115 GLY B O 1
ATOM 2185 N N . PHE B 1 136 ? -14.852 21.679 19.497 1.00 45.85 116 PHE B N 1
ATOM 2186 C CA . PHE B 1 136 ? -16.233 21.239 19.619 1.00 44.22 116 PHE B CA 1
ATOM 2187 C C . PHE B 1 136 ? -17.076 22.369 20.269 1.00 47.06 116 PHE B C 1
ATOM 2188 O O . PHE B 1 136 ? -16.534 23.204 21.003 1.00 51.08 116 PHE B O 1
ATOM 2196 N N . ALA B 1 137 ? -18.384 22.342 20.034 1.00 49.10 117 ALA B N 1
ATOM 2197 C CA . ALA B 1 137 ? -19.356 23.208 20.732 1.00 53.04 117 ALA B CA 1
ATOM 2198 C C . ALA B 1 137 ? -20.536 22.339 21.115 1.00 55.16 117 ALA B C 1
ATOM 2199 O O . ALA B 1 137 ? -20.705 21.236 20.577 1.00 53.22 117 ALA B O 1
ATOM 2201 N N . ALA B 1 138 ? -21.398 22.834 22.002 1.00 54.43 118 ALA B N 1
ATOM 2202 C CA . ALA B 1 138 ? -22.601 22.128 22.460 1.00 55.02 118 ALA B CA 1
ATOM 2203 C C . ALA B 1 138 ? -23.505 23.146 23.177 1.00 61.16 118 ALA B C 1
ATOM 2204 O O . ALA B 1 138 ? -23.295 24.375 23.077 1.00 67.45 118 ALA B O 1
ATOM 2206 N N . GLU B 1 139 ? -24.511 22.623 23.880 1.00 63.92 119 GLU B N 1
ATOM 2207 C CA . GLU B 1 139 ? -25.559 23.454 24.472 1.00 70.38 119 GLU B CA 1
ATOM 2208 C C . GLU B 1 139 ? -26.161 22.824 25.715 1.00 71.58 119 GLU B C 1
ATOM 2209 O O . GLU B 1 139 ? -26.319 21.591 25.774 1.00 69.44 119 GLU B O 1
ATOM 2215 N N . GLY B 1 140 ? -26.561 23.650 26.691 1.00 71.90 120 GLY B N 1
ATOM 2216 C CA . GLY B 1 140 ? -27.319 23.088 27.790 1.00 73.81 120 GLY B CA 1
ATOM 2217 C C . GLY B 1 140 ? -28.613 22.571 27.168 1.00 77.28 120 GLY B C 1
ATOM 2218 O O . GLY B 1 140 ? -29.135 23.208 26.230 1.00 76.10 120 GLY B O 1
ATOM 2219 N N . VAL B 1 141 ? -29.117 21.426 27.654 1.00 78.53 121 VAL B N 1
ATOM 2220 C CA . VAL B 1 141 ? -30.307 20.795 27.056 1.00 83.82 121 VAL B CA 1
ATOM 2221 C C . VAL B 1 141 ? -31.531 21.694 27.087 1.00 89.16 121 VAL B C 1
ATOM 2222 O O . VAL B 1 141 ? -32.195 21.800 26.060 1.00 93.22 121 VAL B O 1
ATOM 2226 N N . GLU B 1 142 ? -31.830 22.320 28.235 1.00 89.56 122 GLU B N 1
ATOM 2227 C CA . GLU B 1 142 ? -33.058 23.129 28.391 1.00 91.19 122 GLU B CA 1
ATOM 2228 C C . GLU B 1 142 ? -32.746 24.631 28.376 1.00 90.65 122 GLU B C 1
ATOM 2229 O O . GLU B 1 142 ? -33.431 25.410 27.726 1.00 92.10 122 GLU B O 1
ATOM 2235 N N . SER B 1 143 ? -31.692 25.015 29.092 1.00 89.89 123 SER B N 1
ATOM 2236 C CA . SER B 1 143 ? -31.244 26.398 29.171 1.00 89.57 123 SER B CA 1
ATOM 2237 C C . SER B 1 143 ? -30.882 26.942 27.796 1.00 87.12 123 SER B C 1
ATOM 2238 O O . SER B 1 143 ? -31.097 28.123 27.516 1.00 89.84 123 SER B O 1
ATOM 2241 N N . GLY B 1 144 ? -30.335 26.081 26.953 1.00 83.23 124 GLY B N 1
ATOM 2242 C CA . GLY B 1 144 ? -29.796 26.495 25.654 1.00 77.82 124 GLY B CA 1
ATOM 2243 C C . GLY B 1 144 ? -28.474 27.264 25.733 1.00 75.29 124 GLY B C 1
ATOM 2244 O O . GLY B 1 144 ? -28.003 27.770 24.721 1.00 75.58 124 GLY B O 1
ATOM 2245 N N . THR B 1 145 ? -27.903 27.399 26.932 1.00 76.10 125 THR B N 1
ATOM 2246 C CA . THR B 1 145 ? -26.527 27.897 27.143 1.00 80.00 125 THR B CA 1
ATOM 2247 C C . THR B 1 145 ? -25.495 27.381 26.145 1.00 78.15 125 THR B C 1
ATOM 2248 O O . THR B 1 145 ? -25.306 26.148 26.019 1.00 68.93 125 THR B O 1
ATOM 2252 N N . ALA B 1 146 ? -24.805 28.298 25.454 1.00 78.26 126 ALA B N 1
ATOM 2253 C CA . ALA B 1 146 ? -23.778 27.872 24.496 1.00 75.96 126 ALA B CA 1
ATOM 2254 C C . ALA B 1 146 ? -22.441 27.574 25.214 1.00 73.97 126 ALA B C 1
ATOM 2255 O O . ALA B 1 146 ? -21.935 28.388 26.022 1.00 72.95 126 ALA B O 1
ATOM 2257 N N . PHE B 1 147 ? -21.893 26.394 24.968 1.00 69.50 127 PHE B N 1
ATOM 2258 C CA . PHE B 1 147 ? -20.548 26.089 25.431 1.00 67.37 127 PHE B CA 1
ATOM 2259 C C . PHE B 1 147 ? -19.647 26.004 24.223 1.00 69.69 127 PHE B C 1
ATOM 2260 O O . PHE B 1 147 ? -19.884 25.177 23.314 1.00 69.46 127 PHE B O 1
ATOM 2268 N N . SER B 1 148 ? -18.615 26.832 24.201 1.00 69.16 128 SER B N 1
ATOM 2269 C CA . SER B 1 148 ? -17.741 26.865 23.036 1.00 75.68 128 SER B CA 1
ATOM 2270 C C . SER B 1 148 ? -16.283 26.572 23.345 1.00 73.10 128 SER B C 1
ATOM 2271 O O . SER B 1 148 ? -15.890 26.498 24.496 1.00 81.51 128 SER B O 1
ATOM 2274 N N . ASP B 1 149 ? -15.479 26.415 22.318 1.00 74.33 129 ASP B N 1
ATOM 2275 C CA . ASP B 1 149 ? -14.099 25.956 22.536 1.00 75.70 129 ASP B CA 1
ATOM 2276 C C . ASP B 1 149 ? -14.052 24.746 23.505 1.00 74.71 129 ASP B C 1
ATOM 2277 O O . ASP B 1 149 ? -13.313 24.779 24.497 1.00 75.49 129 ASP B O 1
ATOM 2282 N N . ILE B 1 150 ? -14.855 23.699 23.221 1.00 62.39 130 ILE B N 1
ATOM 2283 C CA . ILE B 1 150 ? -14.880 22.470 24.016 1.00 55.53 130 ILE B CA 1
ATOM 2284 C C . ILE B 1 150 ? -13.721 21.618 23.497 1.00 54.19 130 ILE B C 1
ATOM 2285 O O . ILE B 1 150 ? -13.586 21.438 22.268 1.00 49.55 130 ILE B O 1
ATOM 2290 N N . ASN B 1 151 ? -12.889 21.128 24.416 1.00 51.44 131 ASN B N 1
ATOM 2291 C CA . ASN B 1 151 ? -11.740 20.311 24.061 1.00 52.48 131 ASN B CA 1
ATOM 2292 C C . ASN B 1 151 ? -11.878 18.959 24.715 1.00 51.58 131 ASN B C 1
ATOM 2293 O O . ASN B 1 151 ? -11.810 18.813 25.937 1.00 49.61 131 ASN B O 1
ATOM 2298 N N . LEU B 1 152 ? -12.050 17.947 23.874 1.00 47.12 132 LEU B N 1
ATOM 2299 C CA . LEU B 1 152 ? -12.321 16.618 24.383 1.00 44.84 132 LEU B CA 1
ATOM 2300 C C . LEU B 1 152 ? -11.069 15.764 24.487 1.00 43.99 132 LEU B C 1
ATOM 2301 O O . LEU B 1 152 ? -11.189 14.543 24.725 1.00 42.38 132 LEU B O 1
ATOM 2306 N N . GLN B 1 153 ? -9.891 16.420 24.381 1.00 45.57 133 GLN B N 1
ATOM 2307 C CA . GLN B 1 153 ? -8.557 15.759 24.334 1.00 47.51 133 GLN B CA 1
ATOM 2308 C C . GLN B 1 153 ? -8.475 14.765 25.478 1.00 48.01 133 GLN B C 1
ATOM 2309 O O . GLN B 1 153 ? -8.029 13.624 25.317 1.00 42.61 133 GLN B O 1
ATOM 2315 N N . GLU B 1 154 ? -8.972 15.201 26.641 1.00 43.95 134 GLU B N 1
ATOM 2316 C CA . GLU B 1 154 ? -8.987 14.374 27.830 1.00 45.39 134 GLU B CA 1
ATOM 2317 C C . GLU B 1 154 ? -9.988 13.207 27.851 1.00 45.24 134 GLU B C 1
ATOM 2318 O O . GLU B 1 154 ? -9.894 12.327 28.728 1.00 44.11 134 GLU B O 1
ATOM 2324 N N . LYS B 1 155 ? -10.961 13.216 26.921 1.00 41.80 135 LYS B N 1
ATOM 2325 C CA . LYS B 1 155 ? -12.078 12.222 26.875 1.00 45.00 135 LYS B CA 1
ATOM 2326 C C . LYS B 1 155 ? -13.121 12.373 27.985 1.00 50.40 135 LYS B C 1
ATOM 2327 O O . LYS B 1 155 ? -14.016 11.543 28.140 1.00 49.51 135 LYS B O 1
ATOM 2333 N N . ASP B 1 156 ? -12.976 13.448 28.761 1.00 54.43 136 ASP B N 1
ATOM 2334 C CA . ASP B 1 156 ? -13.929 13.849 29.801 1.00 59.67 136 ASP B CA 1
ATOM 2335 C C . ASP B 1 156 ? -13.875 15.341 29.776 1.00 57.82 136 ASP B C 1
ATOM 2336 O O . ASP B 1 156 ? -12.838 15.923 29.533 1.00 61.23 136 ASP B O 1
ATOM 2341 N N . TRP B 1 157 ? -15.026 15.958 29.965 1.00 57.49 137 TRP B N 1
ATOM 2342 C CA . TRP B 1 157 ? -15.112 17.399 29.935 1.00 55.81 137 TRP B CA 1
ATOM 2343 C C . TRP B 1 157 ? -16.246 17.818 30.894 1.00 58.78 137 TRP B C 1
ATOM 2344 O O . TRP B 1 157 ? -17.314 17.210 30.899 1.00 57.01 137 TRP B O 1
ATOM 2355 N N . THR B 1 158 ? -15.971 18.838 31.704 1.00 60.83 138 THR B N 1
ATOM 2356 C CA . THR B 1 158 ? -16.908 19.357 32.697 1.00 68.61 138 THR B CA 1
ATOM 2357 C C . THR B 1 158 ? -16.883 20.868 32.668 1.00 68.42 138 THR B C 1
ATOM 2358 O O . THR B 1 158 ? -15.832 21.497 32.518 1.00 66.53 138 THR B O 1
ATOM 2362 N N . ASP B 1 159 ? -18.065 21.445 32.788 1.00 72.49 139 ASP B N 1
ATOM 2363 C CA . ASP B 1 159 ? -18.186 22.871 32.913 1.00 74.56 139 ASP B CA 1
ATOM 2364 C C . ASP B 1 159 ? -19.420 23.094 33.765 1.00 79.02 139 ASP B C 1
ATOM 2365 O O . ASP B 1 159 ? -19.965 22.129 34.321 1.00 78.14 139 ASP B O 1
ATOM 2370 N N . TYR B 1 160 ? -19.822 24.356 33.930 1.00 83.32 140 TYR B N 1
ATOM 2371 C CA . TYR B 1 160 ? -20.987 24.702 34.714 1.00 80.21 140 TYR B CA 1
ATOM 2372 C C . TYR B 1 160 ? -21.925 25.608 33.926 1.00 80.27 140 TYR B C 1
ATOM 2373 O O . TYR B 1 160 ? -21.501 26.544 33.222 1.00 80.70 140 TYR B O 1
ATOM 2382 N N . ASP B 1 161 ? -23.209 25.313 34.044 1.00 75.31 141 ASP B N 1
ATOM 2383 C CA . ASP B 1 161 ? -24.206 26.072 33.338 1.00 77.03 141 ASP B CA 1
ATOM 2384 C C . ASP B 1 161 ? -24.761 27.138 34.271 1.00 77.48 141 ASP B C 1
ATOM 2385 O O . ASP B 1 161 ? -25.463 26.848 35.292 1.00 74.83 141 ASP B O 1
ATOM 2390 N N . GLU B 1 162 ? -24.472 28.410 33.972 1.00 78.79 142 GLU B N 1
ATOM 2391 C CA . GLU B 1 162 ? -24.993 29.495 34.841 1.00 88.83 142 GLU B CA 1
ATOM 2392 C C . GLU B 1 162 ? -26.535 29.499 34.820 1.00 91.77 142 GLU B C 1
ATOM 2393 O O . GLU B 1 162 ? -27.214 29.489 35.867 1.00 100.73 142 GLU B O 1
ATOM 2399 N N . LYS B 1 163 ? -27.075 29.475 33.595 1.00 91.41 143 LYS B N 1
ATOM 2400 C CA . LYS B 1 163 ? -28.503 29.778 33.378 1.00 94.44 143 LYS B CA 1
ATOM 2401 C C . LYS B 1 163 ? -29.345 28.671 33.980 1.00 93.96 143 LYS B C 1
ATOM 2402 O O . LYS B 1 163 ? -30.394 28.914 34.472 1.00 96.69 143 LYS B O 1
ATOM 2408 N N . ALA B 1 164 ? -28.870 27.442 33.919 1.00 90.03 144 ALA B N 1
ATOM 2409 C CA . ALA B 1 164 ? -29.584 26.337 34.544 1.00 88.00 144 ALA B CA 1
ATOM 2410 C C . ALA B 1 164 ? -29.072 26.121 35.965 1.00 86.49 144 ALA B C 1
ATOM 2411 O O . ALA B 1 164 ? -29.754 25.464 36.750 1.00 89.60 144 ALA B O 1
ATOM 2413 N N . GLN B 1 165 ? -27.904 26.697 36.306 1.00 85.18 145 GLN B N 1
ATOM 2414 C CA . GLN B 1 165 ? -27.321 26.580 37.671 1.00 86.15 145 GLN B CA 1
ATOM 2415 C C . GLN B 1 165 ? -27.167 25.049 37.919 1.00 86.27 145 GLN B C 1
ATOM 2416 O O . GLN B 1 165 ? -27.534 24.537 38.975 1.00 86.37 145 GLN B O 1
ATOM 2422 N N . GLU B 1 166 ? -26.686 24.339 36.907 1.00 83.31 146 GLU B N 1
ATOM 2423 C CA . GLU B 1 166 ? -26.452 22.883 36.970 1.00 82.98 146 GLU B CA 1
ATOM 2424 C C . GLU B 1 166 ? -25.087 22.559 36.383 1.00 79.52 146 GLU B C 1
ATOM 2425 O O . GLU B 1 166 ? -24.569 23.260 35.481 1.00 73.56 146 GLU B O 1
ATOM 2431 N N . SER B 1 167 ? -24.492 21.466 36.853 1.00 78.90 147 SER B N 1
ATOM 2432 C CA . SER B 1 167 ? -23.254 20.946 36.262 1.00 80.13 147 SER B CA 1
ATOM 2433 C C . SER B 1 167 ? -23.510 20.344 34.861 1.00 72.90 147 SER B C 1
ATOM 2434 O O . SER B 1 167 ? -24.555 19.740 34.661 1.00 72.39 147 SER B O 1
ATOM 2437 N N . VAL B 1 168 ? -22.594 20.549 33.904 1.00 73.67 148 VAL B N 1
ATOM 2438 C CA . VAL B 1 168 ? -22.637 19.834 32.614 1.00 67.47 148 VAL B CA 1
ATOM 2439 C C . VAL B 1 168 ? -21.378 18.998 32.403 1.00 67.12 148 VAL B C 1
ATOM 2440 O O . VAL B 1 168 ? -20.308 19.305 32.950 1.00 67.56 148 VAL B O 1
ATOM 2444 N N . GLY B 1 169 ? -21.493 17.957 31.567 1.00 63.15 149 GLY B N 1
ATOM 2445 C CA . GLY B 1 169 ? -20.396 17.016 31.361 1.00 55.39 149 GLY B CA 1
ATOM 2446 C C . GLY B 1 169 ? -20.516 16.239 30.046 1.00 56.48 149 GLY B C 1
ATOM 2447 O O . GLY B 1 169 ? -21.624 16.036 29.536 1.00 56.47 149 GLY B O 1
ATOM 2448 N N . ILE B 1 170 ? -19.372 15.843 29.503 1.00 52.09 150 ILE B N 1
ATOM 2449 C CA . ILE B 1 170 ? -19.259 14.868 28.390 1.00 51.10 150 ILE B CA 1
ATOM 2450 C C . ILE B 1 170 ? -18.229 13.875 28.833 1.00 49.56 150 ILE B C 1
ATOM 2451 O O . ILE B 1 170 ? -17.087 14.228 29.002 1.00 51.95 150 ILE B O 1
ATOM 2456 N N . TYR B 1 171 ? -18.647 12.647 29.065 1.00 52.57 151 TYR B N 1
ATOM 2457 C CA . TYR B 1 171 ? -17.793 11.648 29.721 1.00 54.62 151 TYR B CA 1
ATOM 2458 C C . TYR B 1 171 ? -17.599 10.330 28.960 1.00 55.47 151 TYR B C 1
ATOM 2459 O O . TYR B 1 171 ? -18.468 9.936 28.145 1.00 48.15 151 TYR B O 1
ATOM 2468 N N . GLU B 1 172 ? -16.479 9.649 29.270 1.00 53.32 152 GLU B N 1
ATOM 2469 C CA . GLU B 1 172 ? -16.155 8.335 28.706 1.00 51.10 152 GLU B CA 1
ATOM 2470 C C . GLU B 1 172 ? -16.249 8.424 27.173 1.00 50.50 152 GLU B C 1
ATOM 2471 O O . GLU B 1 172 ? -16.828 7.536 26.536 1.00 48.57 152 GLU B O 1
ATOM 2477 N N . VAL B 1 173 ? -15.713 9.485 26.577 1.00 44.81 153 VAL B N 1
ATOM 2478 C CA . VAL B 1 173 ? -15.760 9.617 25.112 1.00 40.72 153 VAL B CA 1
ATOM 2479 C C . VAL B 1 173 ? -14.944 8.481 24.435 1.00 42.28 153 VAL B C 1
ATOM 2480 O O . VAL B 1 173 ? -13.788 8.241 24.774 1.00 41.65 153 VAL B O 1
ATOM 2484 N N . THR B 1 174 ? -15.554 7.811 23.455 1.00 41.15 154 THR B N 1
ATOM 2485 C CA . THR B 1 174 ? -14.891 6.743 22.711 1.00 38.44 154 THR B CA 1
ATOM 2486 C C . THR B 1 174 ? -15.352 6.803 21.236 1.00 36.04 154 THR B C 1
ATOM 2487 O O . THR B 1 174 ? -16.240 7.597 20.880 1.00 34.74 154 THR B O 1
ATOM 2491 N N . HIS B 1 175 ? -14.713 6.010 20.351 1.00 30.68 155 HIS B N 1
ATOM 2492 C CA . HIS B 1 175 ? -15.083 6.068 18.949 1.00 31.44 155 HIS B CA 1
ATOM 2493 C C . HIS B 1 175 ? -14.895 4.633 18.384 1.00 32.94 155 HIS B C 1
ATOM 2494 O O . HIS B 1 175 ? -14.290 3.773 19.068 1.00 30.38 155 HIS B O 1
ATOM 2501 N N . GLN B 1 176 ? -15.414 4.419 17.186 1.00 30.29 156 GLN B N 1
ATOM 2502 C CA . GLN B 1 176 ? -15.160 3.159 16.430 1.00 32.35 156 GLN B CA 1
ATOM 2503 C C . GLN B 1 176 ? -15.344 3.520 14.970 1.00 31.51 156 GLN B C 1
ATOM 2504 O O . GLN B 1 176 ? -16.019 4.489 14.660 1.00 36.55 156 GLN B O 1
ATOM 2510 N N . PHE B 1 177 ? -14.795 2.704 14.082 1.00 30.55 157 PHE B N 1
ATOM 2511 C CA . PHE B 1 177 ? -14.910 2.976 12.690 1.00 30.35 157 PHE B CA 1
ATOM 2512 C C . PHE B 1 177 ? -15.773 1.836 12.084 1.00 33.39 157 PHE B C 1
ATOM 2513 O O . PHE B 1 177 ? -15.599 0.665 12.389 1.00 34.23 157 PHE B O 1
ATOM 2521 N N . VAL B 1 178 ? -16.669 2.200 11.172 1.00 32.12 158 VAL B N 1
ATOM 2522 C CA . VAL B 1 178 ? -17.521 1.267 10.454 1.00 33.84 158 VAL B CA 1
ATOM 2523 C C . VAL B 1 178 ? -17.183 1.428 8.963 1.00 39.14 158 VAL B C 1
ATOM 2524 O O . VAL B 1 178 ? -17.186 2.549 8.429 1.00 37.66 158 VAL B O 1
ATOM 2528 N N . LYS B 1 179 ? -16.926 0.306 8.280 1.00 38.37 159 LYS B N 1
ATOM 2529 C CA . LYS B 1 179 ? -16.583 0.297 6.856 1.00 43.73 159 LYS B CA 1
ATOM 2530 C C . LYS B 1 179 ? -17.878 0.127 6.101 1.00 49.33 159 LYS B C 1
ATOM 2531 O O . LYS B 1 179 ? -18.590 -0.875 6.290 1.00 48.96 159 LYS B O 1
ATOM 2537 N N . CYS B 1 180 ? -18.218 1.176 5.355 1.00 51.36 160 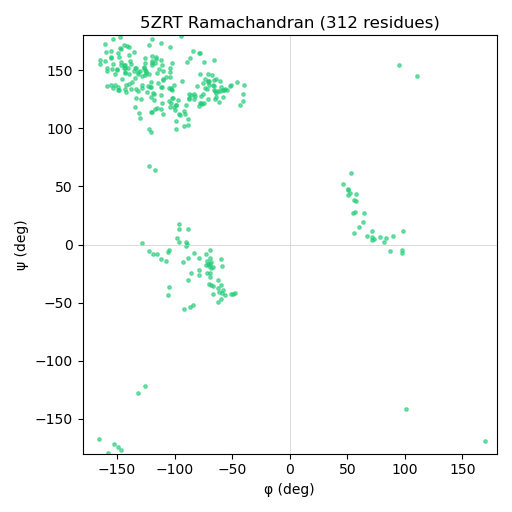CYS B N 1
ATOM 2538 C CA . CYS B 1 180 ? -19.391 1.261 4.476 1.00 59.63 160 CYS B CA 1
ATOM 2539 C C . CYS B 1 180 ? -18.924 0.859 3.099 1.00 72.10 160 CYS B C 1
ATOM 2540 O O . CYS B 1 180 ? -18.963 1.655 2.162 1.00 90.70 160 CYS B O 1
#

GO terms:
  GO:0008270 zinc ion binding (F, IDA)
  GO:0005515 protein binding (F, IPI)

Radius of gyration: 21.9 Å; Cα contacts (8 Å, |Δi|>4): 841; chains: 2; bounding box: 41×64×56 Å

B-factor: mean 46.91, std 17.94, range [20.52, 125.73]

InterPro domains:
  IPR008584 CXXC motif containing zinc binding protein, eukaryotic [PF05907] (5-157)
  IPR008584 CXXC motif containing zinc binding protein, eukaryotic [PTHR12857] (1-160)

Nearest PDB structures (foldseek):
  5zlq-assembly1_A  TM=9.916E-01  e=1.940E-29  Homo sapiens
  1zso-assembly1_A  TM=9.045E-01  e=3.921E-13  Plasmodium falciparum
  8p5d-assembly1_MD1  TM=7.609E-01  e=2.725E-09  Spraguea lophii 42_110
  6rm3-assembly1_SNN  TM=7.646E-01  e=5.481E-08  Vairimorpha necatrix
  8g6u-assembly1_E  TM=1.112E-01  e=2.942E+00  Human immunodeficiency virus 1

Organism: Homo sapiens (NCBI:txid9606)

Sequence (320 aa):
MGKIALQLKATLENITNLRPVGEDFRWYLKMKCGNCGEISSDKWQYIRLMDSVALKGGRGSASMVQKCKLCARENSIEILSSTIKPYNAEDNENFKTIVEFEECRGLEPVDFQPQAGFAAEGVESGTAFSDINLQEKDWTDYDEKAQESVGIYEVTHQFVKCMGKIIALQLKATLENITNLRPVGEDFRWYLKMKCGNCGEISDKWQYIRLMDSVALKGGRGSASMVQKCKLCARENSIEILSSTTIKPYNAEDNENFKTIVEFECRGLEPVDFQPQAGFAAEGVESGTAFSDINLQEKDWTDYDEKAQESVGIYEVTHQFVKC